Protein AF-A0A9E5LG26-F1 (afdb_monomer_lite)

Sequence (317 aa):
MGDQSIAFVRHKTLPPSPPPASETGIVKWMRENLFSSVTNSILTLAALYAIYSILSGSMPWILGGIWQAPSLQACREILAGDSAGCFAVLTERWHQLVFGFKYPQEAYWRPTLAFVLLIVAVAPVLFANLPRRMLILTGLYPFIGFWLIWGGTIMSPFMGLVGFIVAYMVFQRLERSSFAMGVLSGLIAAIIVWTIGGYVSDAMSGFLALEQIPSRDMGGFMLNIILGTVCVSLSLPIGILLALGRQSNMPIIKIICVVFIEFIRGVPLITLLFVANVVLAYFLPPGTTFDLILRVIIMITMFSSAYIAEVIRGGLA

Radius of gyration: 30.82 Å; chains: 1; bounding box: 92×65×85 Å

pLDDT: mean 89.27, std 8.32, range [45.62, 97.5]

Foldseek 3Di:
DDPPPPVPDDPDDDDDDPDDPCCDDPNVVCCVPQVVDPVSVVVNVVVVVVVVVVCVLCVQADVVEDQDDPDPVRRVVVCVPPNYHDNVCCVVCVCCQAWNDQDDPVLVVLLVVLVVLVCQLCVVVVDVPDDPVSVVSVVLSVLSNCCSPFWWASLLSVLLSVLQVQLVVQLVVCVVPPNVRSNVRSVVSSVVSNVVSVVVSVVVRPHRTDDGDALVSGDHPSLVVVLVVLLVVLLQVLLVLLLVQCVDPDPVSNVVSVCLLVVLQVDDLVVQLCCLVPVVVVVDPPPDDDGSSVSNSVSSNSSSNSVSNVVVNVVVD

Secondary structure (DSSP, 8-state):
------TT---SPPPPPPPPGGGSHHHHHHHHHTSSSHHHHHHHHHHHHHHHHHHHHHHHHHHT-B---SSHHHHHHHHTT----B-HHHHHTHHHHHH-SSS-GGGTHHHHHHHHHHHHHHHHHH-TTS-GGGHHHHHHHHHHHHHHHH-B-THHHHHHHHHHHHHHHHHHHHTTT-HHHHHHHHHHHHHHHHHHHHHHHHHTTTTTPBPP--TTT--HHHHHHHHHHHHHHHHHHHHHHHHHHHH-S-HHHHHHHHHHHHHHHHS-HHHHHHHHHHHHHHHSPTT----HHHHHHHHHHHHHHHHHHHHHHHHH-

Structure (mmCIF, N/CA/C/O backbone):
data_AF-A0A9E5LG26-F1
#
_entry.id   AF-A0A9E5LG26-F1
#
loop_
_atom_site.group_PDB
_atom_site.id
_atom_site.type_symbol
_atom_site.label_atom_id
_atom_site.label_alt_id
_atom_site.label_comp_id
_atom_site.label_asym_id
_atom_site.label_entity_id
_atom_site.label_seq_id
_atom_site.pdbx_PDB_ins_code
_atom_site.Cartn_x
_atom_site.Cartn_y
_atom_site.Cartn_z
_atom_site.occupancy
_atom_site.B_iso_or_equiv
_atom_site.auth_seq_id
_atom_site.auth_comp_id
_atom_site.auth_asym_id
_atom_site.auth_atom_id
_atom_site.pdbx_PDB_model_num
ATOM 1 N N . MET A 1 1 ? -64.124 37.138 -57.688 1.00 45.62 1 MET A N 1
ATOM 2 C CA . MET A 1 1 ? -62.965 37.089 -58.606 1.00 45.62 1 MET A CA 1
ATOM 3 C C . MET A 1 1 ? -61.807 37.749 -57.877 1.00 45.62 1 MET A C 1
ATOM 5 O O . MET A 1 1 ? -61.952 38.907 -57.516 1.00 45.62 1 MET A O 1
ATOM 9 N N . GLY A 1 2 ? -60.744 37.002 -57.569 1.00 49.31 2 GLY A N 1
ATOM 10 C CA . GLY A 1 2 ? -59.561 37.529 -56.876 1.00 49.31 2 GLY A CA 1
ATOM 11 C C . GLY A 1 2 ? -59.094 36.689 -55.688 1.00 49.31 2 GLY A C 1
ATOM 12 O O . GLY A 1 2 ? -58.968 37.216 -54.591 1.00 49.31 2 GLY A O 1
ATOM 13 N N . ASP A 1 3 ? -58.856 35.396 -55.904 1.00 54.50 3 ASP A N 1
ATOM 14 C CA . ASP A 1 3 ? -58.090 34.563 -54.975 1.00 54.50 3 ASP A CA 1
ATOM 15 C C . ASP A 1 3 ? -56.606 34.928 -55.153 1.00 54.50 3 ASP A C 1
ATOM 17 O O . ASP A 1 3 ? -55.930 34.436 -56.058 1.00 54.50 3 ASP A O 1
ATOM 21 N N . GLN A 1 4 ? -56.120 35.914 -54.392 1.00 58.06 4 GLN A N 1
ATOM 22 C CA . GLN A 1 4 ? -54.696 36.243 -54.375 1.00 58.06 4 GLN A CA 1
ATOM 23 C C . GLN A 1 4 ? -53.973 35.205 -53.520 1.00 58.06 4 GLN A C 1
ATOM 25 O O . GLN A 1 4 ? -53.727 35.411 -52.331 1.00 58.06 4 GLN A O 1
ATOM 30 N N . SER A 1 5 ? -53.618 34.079 -54.142 1.00 57.44 5 SER A N 1
ATOM 31 C CA . SER A 1 5 ? -52.673 33.138 -53.556 1.00 57.44 5 SER A CA 1
ATOM 32 C C . SER A 1 5 ? -51.351 33.873 -53.343 1.00 57.44 5 SER A C 1
ATOM 34 O O . SER A 1 5 ? -50.645 34.204 -54.301 1.00 57.44 5 SER A O 1
ATOM 36 N N . ILE A 1 6 ? -51.030 34.166 -52.087 1.00 62.03 6 ILE A N 1
ATOM 37 C CA . ILE A 1 6 ? -49.754 34.748 -51.684 1.00 62.03 6 ILE A CA 1
ATOM 38 C C . ILE A 1 6 ? -48.681 33.740 -52.115 1.00 62.03 6 ILE A C 1
ATOM 40 O O . ILE A 1 6 ? -48.509 32.702 -51.479 1.00 62.03 6 ILE A O 1
ATOM 44 N N . ALA A 1 7 ? -48.000 34.012 -53.231 1.00 62.44 7 ALA A N 1
ATOM 45 C CA . ALA A 1 7 ? -47.177 33.058 -53.987 1.00 62.44 7 ALA A CA 1
ATOM 46 C C . ALA A 1 7 ? -45.971 32.463 -53.222 1.00 62.44 7 ALA A C 1
ATOM 48 O O . ALA A 1 7 ? -45.206 31.679 -53.777 1.00 62.44 7 ALA A O 1
ATOM 49 N N . PHE A 1 8 ? -45.798 32.817 -51.947 1.00 65.00 8 PHE A N 1
ATOM 50 C CA . PHE A 1 8 ? -44.652 32.456 -51.118 1.00 65.00 8 PHE A CA 1
ATOM 51 C C . PHE A 1 8 ? -44.989 31.594 -49.891 1.00 65.00 8 PHE A C 1
ATOM 53 O O . PHE A 1 8 ? -44.081 31.259 -49.133 1.00 65.00 8 PHE A O 1
ATOM 60 N N . VAL A 1 9 ? -46.247 31.189 -49.671 1.00 65.62 9 VAL A N 1
ATOM 61 C CA . VAL A 1 9 ? -46.599 30.358 -48.503 1.00 65.62 9 VAL A CA 1
ATOM 62 C C . VAL A 1 9 ? -46.631 28.875 -48.882 1.00 65.62 9 VAL A C 1
ATOM 64 O O . VAL A 1 9 ? -47.455 28.421 -49.670 1.00 65.62 9 VAL A O 1
ATOM 67 N N . ARG A 1 10 ? -45.696 28.095 -48.329 1.00 67.62 10 ARG A N 1
ATOM 68 C CA . ARG A 1 10 ? -45.528 26.666 -48.635 1.00 67.62 10 ARG A CA 1
ATOM 69 C C . ARG A 1 10 ? -46.486 25.802 -47.806 1.00 67.62 10 ARG A C 1
ATOM 71 O O . ARG A 1 10 ? -46.404 25.797 -46.585 1.00 67.62 10 ARG A O 1
ATOM 78 N N . HIS A 1 11 ? -47.327 25.002 -48.467 1.00 73.00 11 HIS A N 1
ATOM 79 C CA . HIS A 1 11 ? -48.351 24.160 -47.814 1.00 73.00 11 HIS A CA 1
ATOM 80 C C . HIS A 1 11 ? -47.911 22.723 -47.471 1.00 73.00 11 HIS A C 1
ATOM 82 O O . HIS A 1 11 ? -48.671 21.978 -46.859 1.00 73.00 11 HIS A O 1
ATOM 88 N N . LYS A 1 12 ? -46.701 22.305 -47.868 1.00 74.31 12 LYS A N 1
ATOM 89 C CA . LYS A 1 12 ? -46.135 20.985 -47.536 1.00 74.31 12 LYS A CA 1
ATOM 90 C C . LYS A 1 12 ? -44.906 21.154 -46.651 1.00 74.31 12 LYS A C 1
ATOM 92 O O . LYS A 1 12 ? -43.980 21.876 -47.027 1.00 74.31 12 LYS A O 1
ATOM 97 N N . THR A 1 13 ? -44.895 20.479 -45.505 1.00 77.81 13 THR A N 1
ATOM 98 C CA . THR A 1 13 ? -43.726 20.391 -44.626 1.00 77.81 13 THR A CA 1
ATOM 99 C C . THR A 1 13 ? -42.601 19.650 -45.347 1.00 77.81 13 THR A C 1
ATOM 101 O O . THR A 1 13 ? -42.814 18.606 -45.964 1.00 77.81 13 THR A O 1
ATOM 104 N N . LEU A 1 14 ? -41.397 20.226 -45.324 1.00 77.25 14 LEU A N 1
ATOM 105 C CA . LEU A 1 14 ? -40.208 19.552 -45.839 1.00 77.25 14 LEU A CA 1
ATOM 106 C C . LEU A 1 14 ? -39.892 18.338 -44.953 1.00 77.25 14 LEU A C 1
ATOM 108 O O . LEU A 1 14 ? -39.989 18.459 -43.729 1.00 77.25 14 LEU A O 1
ATOM 112 N N . PRO A 1 15 ? -39.488 17.194 -45.532 1.00 80.25 15 PRO A N 1
ATOM 113 C CA . PRO A 1 15 ? -38.954 16.106 -44.730 1.00 80.25 15 PRO A CA 1
ATOM 114 C C . PRO A 1 15 ? -37.675 16.583 -44.023 1.00 80.25 15 PRO A C 1
ATOM 116 O O . PRO A 1 15 ? -36.910 1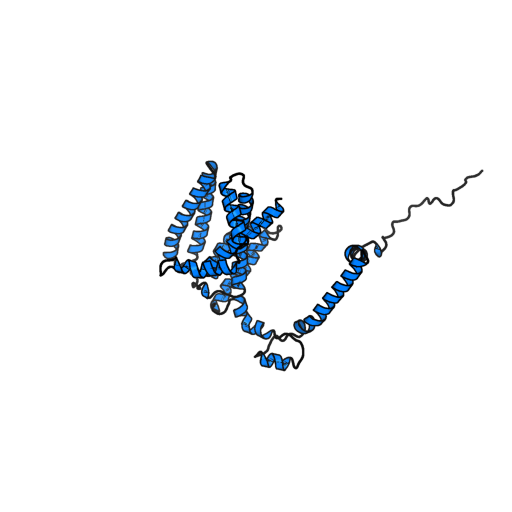7.356 -44.613 1.00 80.25 15 PRO A O 1
ATOM 119 N N . PRO A 1 16 ? -37.432 16.160 -42.772 1.00 78.44 16 PRO A N 1
ATOM 120 C CA . PRO A 1 16 ? -36.236 16.556 -42.043 1.00 78.44 16 PRO A CA 1
ATOM 121 C C . PRO A 1 16 ? -34.988 16.086 -42.798 1.00 78.44 16 PRO A C 1
ATOM 123 O O . PRO A 1 16 ? -34.796 14.892 -43.027 1.00 78.44 16 PRO A O 1
ATOM 126 N N . SER A 1 17 ? -34.146 17.036 -43.206 1.00 78.12 17 SER A N 1
ATOM 127 C CA . SER A 1 17 ? -32.821 16.755 -43.756 1.00 78.12 17 SER A CA 1
ATOM 128 C C . SER A 1 17 ? -31.846 16.447 -42.619 1.00 78.12 17 SER A C 1
ATOM 130 O O . SER A 1 17 ? -31.953 17.072 -41.558 1.00 78.12 17 SER A O 1
ATOM 132 N N . PRO A 1 18 ? -30.871 15.542 -42.814 1.00 78.31 18 PRO A N 1
ATOM 133 C CA . PRO A 1 18 ? -29.834 15.335 -41.819 1.00 78.31 18 PRO A CA 1
ATOM 134 C C . PRO A 1 18 ? -29.096 16.660 -41.559 1.00 78.31 18 PRO A C 1
ATOM 136 O O . PRO A 1 18 ? -28.888 17.443 -42.494 1.00 78.31 18 PRO A O 1
ATOM 139 N N . PRO A 1 19 ? -28.728 16.943 -40.300 1.00 77.00 19 PRO A N 1
ATOM 140 C CA . PRO A 1 19 ? -27.978 18.142 -39.965 1.00 77.00 19 PRO A CA 1
ATOM 141 C C . PRO A 1 19 ? -26.631 18.166 -40.711 1.00 77.00 19 PRO A C 1
ATOM 143 O O . PRO A 1 19 ? -26.070 17.105 -41.003 1.00 77.00 19 PRO A O 1
ATOM 146 N N . PRO A 1 20 ? -26.087 19.360 -41.014 1.00 81.25 20 PRO A N 1
ATOM 147 C CA . PRO A 1 20 ? -24.792 19.490 -41.669 1.00 81.25 20 PRO A CA 1
ATOM 148 C C . PRO A 1 20 ? -23.702 18.727 -40.908 1.00 81.25 20 PRO A C 1
ATOM 150 O O . PRO A 1 20 ? -23.688 18.710 -39.675 1.00 81.25 20 PRO A O 1
ATOM 153 N N . ALA A 1 21 ? -22.744 18.143 -41.630 1.00 75.19 21 ALA A N 1
ATOM 154 C CA . ALA A 1 21 ? -21.644 17.389 -41.023 1.00 75.19 21 ALA A CA 1
ATOM 155 C C . ALA A 1 21 ? -20.780 18.237 -40.063 1.00 75.19 21 ALA A C 1
ATOM 157 O O . ALA A 1 21 ? -20.138 17.698 -39.170 1.00 75.19 21 ALA A O 1
ATOM 158 N N . SER A 1 22 ? -20.787 19.566 -40.210 1.00 75.00 22 SER A N 1
ATOM 159 C CA . SER A 1 22 ? -20.121 20.504 -39.297 1.00 75.00 22 SER A CA 1
ATOM 160 C C . SER A 1 22 ? -20.828 20.673 -37.949 1.00 75.00 22 SER A C 1
ATOM 162 O O . SER A 1 22 ? -20.209 21.142 -37.001 1.00 75.00 22 SER A O 1
ATOM 164 N N . GLU A 1 23 ? -22.111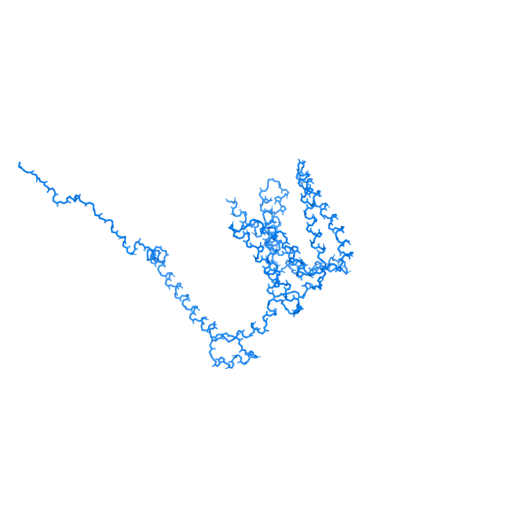 20.313 -37.869 1.00 78.50 23 GLU A N 1
ATOM 165 C CA . GLU A 1 23 ? -22.976 20.500 -36.697 1.00 78.50 23 GLU A CA 1
ATOM 166 C C . GLU A 1 23 ? -23.289 19.181 -35.975 1.00 78.50 23 GLU A C 1
ATOM 168 O O . GLU A 1 23 ? -24.084 19.147 -35.033 1.00 78.50 23 GLU A O 1
ATOM 173 N N . THR A 1 24 ? -22.651 18.080 -36.383 1.00 80.94 24 THR A N 1
ATOM 174 C CA . THR A 1 24 ? -22.798 16.772 -35.739 1.00 80.94 24 THR A CA 1
ATOM 175 C C . THR A 1 24 ? -21.483 16.003 -35.653 1.00 80.94 24 THR A C 1
ATOM 177 O O . THR A 1 24 ? -20.527 16.257 -36.382 1.00 80.94 24 THR A O 1
ATOM 180 N N . GLY A 1 25 ? -21.432 15.047 -34.722 1.00 85.81 25 GLY A N 1
ATOM 181 C CA . GLY A 1 25 ? -20.330 14.096 -34.600 1.00 85.81 25 GLY A CA 1
ATOM 182 C C . GLY A 1 25 ? -18.989 14.708 -34.183 1.00 85.81 25 GLY A C 1
ATOM 183 O O . GLY A 1 25 ? -18.920 15.715 -33.478 1.00 85.81 25 GLY A O 1
ATOM 184 N N . ILE A 1 26 ? -17.907 14.053 -34.616 1.00 88.69 26 ILE A N 1
ATOM 185 C CA . ILE A 1 26 ? -16.522 14.351 -34.213 1.00 88.69 26 ILE A CA 1
ATOM 186 C C . ILE A 1 26 ? -16.089 15.749 -34.671 1.00 88.69 26 ILE A C 1
ATOM 188 O O . ILE A 1 26 ? -15.381 16.441 -33.946 1.00 88.69 26 ILE A O 1
ATOM 192 N N . VAL A 1 27 ? -16.543 16.193 -35.846 1.00 85.50 27 VAL A N 1
ATOM 193 C CA . VAL A 1 27 ? -16.149 17.489 -36.421 1.00 85.50 27 VAL A CA 1
ATOM 194 C C . VAL A 1 27 ? -16.662 18.645 -35.562 1.00 85.50 27 VAL A C 1
ATOM 196 O O . VAL A 1 27 ? -15.890 19.543 -35.221 1.00 85.50 27 VAL A O 1
ATOM 199 N N . LYS A 1 28 ? -17.933 18.589 -35.142 1.00 86.56 28 LYS A N 1
ATOM 200 C CA . LYS A 1 28 ? -18.492 19.555 -34.190 1.00 86.56 28 LYS A CA 1
ATOM 201 C C . LYS A 1 28 ? -17.729 19.536 -32.868 1.00 86.56 28 LYS A C 1
ATOM 203 O O . LYS A 1 28 ? -17.317 20.588 -32.389 1.00 86.56 28 LYS A O 1
ATOM 208 N N . TRP A 1 29 ? -17.473 18.344 -32.325 1.00 90.25 29 TRP A N 1
ATOM 209 C CA . TRP A 1 29 ? -16.731 18.196 -31.072 1.00 90.25 29 TRP A CA 1
ATOM 210 C C . TRP A 1 29 ? -15.333 18.827 -31.145 1.00 90.25 29 TRP A C 1
ATOM 212 O O . TRP A 1 29 ? -14.962 19.581 -30.248 1.00 90.25 29 TRP A O 1
ATOM 222 N N . MET A 1 30 ? -14.576 18.590 -32.223 1.00 89.06 30 MET A N 1
ATOM 223 C CA . MET A 1 30 ? -13.249 19.189 -32.412 1.00 89.06 30 MET A CA 1
ATOM 224 C C . MET A 1 30 ? -13.331 20.714 -32.509 1.00 89.06 30 MET A C 1
ATOM 226 O O . MET A 1 30 ? -12.513 21.417 -31.920 1.00 89.06 30 MET A O 1
ATOM 230 N N . ARG A 1 31 ? -14.327 21.246 -33.219 1.00 87.12 31 ARG A N 1
ATOM 231 C CA . ARG A 1 31 ? -14.514 22.694 -33.347 1.00 87.12 31 ARG A CA 1
ATOM 232 C C . ARG A 1 31 ? -14.865 23.351 -32.011 1.00 87.12 31 ARG A C 1
ATOM 234 O O . ARG A 1 31 ? -14.328 24.407 -31.707 1.00 87.12 31 ARG A O 1
ATOM 241 N N . GLU A 1 32 ? -15.723 22.729 -31.209 1.00 88.25 32 GLU A N 1
ATOM 242 C CA . GLU A 1 32 ? -16.153 23.267 -29.912 1.00 88.25 32 GLU A CA 1
ATOM 243 C C . GLU A 1 32 ? -15.092 23.104 -28.811 1.00 88.25 32 GLU A C 1
ATOM 245 O O . GLU A 1 32 ? -14.966 23.972 -27.949 1.00 88.25 32 GLU A O 1
ATOM 250 N N . ASN A 1 33 ? -14.299 22.028 -28.839 1.00 91.50 33 ASN A N 1
ATOM 251 C CA . ASN A 1 33 ? -13.354 21.719 -27.760 1.00 91.50 33 ASN A CA 1
ATOM 252 C C . ASN A 1 33 ? -11.905 22.109 -28.084 1.00 91.50 33 ASN A C 1
ATOM 254 O O . ASN A 1 33 ? -11.214 22.636 -27.218 1.00 91.50 33 ASN A O 1
ATOM 258 N N . LEU A 1 34 ? -11.435 21.877 -29.315 1.00 89.75 34 LEU A N 1
ATOM 259 C CA . LEU A 1 34 ? -10.030 22.088 -29.701 1.00 89.75 34 LEU A CA 1
ATOM 260 C C . LEU A 1 34 ? -9.806 23.423 -30.425 1.00 89.75 34 LEU A C 1
ATOM 262 O O . LEU A 1 34 ? -8.789 24.081 -30.214 1.00 89.75 34 LEU A O 1
ATOM 266 N N . PHE A 1 35 ? -10.759 23.844 -31.262 1.00 93.56 35 PHE A N 1
ATOM 267 C CA . PHE A 1 35 ? -10.612 25.008 -32.150 1.00 93.56 35 PHE A CA 1
ATOM 268 C C . PHE A 1 35 ? -11.667 26.101 -31.909 1.00 93.56 35 PHE A C 1
ATOM 270 O O . PHE A 1 35 ? -12.025 26.844 -32.822 1.00 93.56 35 PHE A O 1
ATOM 277 N N . SER A 1 36 ? -12.176 26.218 -30.680 1.00 91.62 36 SER A N 1
ATOM 278 C CA . SER A 1 36 ? -13.285 27.134 -30.355 1.00 91.62 36 SER A CA 1
ATOM 279 C C . SER A 1 36 ? -12.914 28.612 -30.363 1.00 91.62 36 SER A C 1
ATOM 281 O O . SER A 1 36 ? -13.779 29.468 -30.529 1.00 91.62 36 SER A O 1
ATOM 283 N N . SER A 1 37 ? -11.631 28.929 -30.200 1.00 94.81 37 SER A N 1
ATOM 284 C CA . SER A 1 37 ? -11.096 30.287 -30.286 1.00 94.81 37 SER A CA 1
ATOM 285 C C . SER A 1 37 ? -9.742 30.281 -30.994 1.00 94.81 37 SER A C 1
ATOM 287 O O . SER A 1 37 ? -9.118 29.228 -31.153 1.00 94.81 37 SER A O 1
ATOM 289 N N . VAL A 1 38 ? -9.257 31.455 -31.405 1.00 93.94 38 VAL A N 1
ATOM 290 C CA . VAL A 1 38 ? -7.914 31.600 -31.997 1.00 93.94 38 VAL A CA 1
ATOM 291 C C . VAL A 1 38 ? -6.839 31.140 -31.009 1.00 93.94 38 VAL A C 1
ATOM 293 O O . VAL A 1 38 ? -5.954 30.376 -31.383 1.00 93.94 38 VAL A O 1
ATOM 296 N N . THR A 1 39 ? -6.960 31.512 -29.731 1.00 94.31 39 THR A N 1
ATOM 297 C CA . THR A 1 39 ? -6.038 31.074 -28.673 1.00 94.31 39 THR A CA 1
ATOM 298 C C . THR A 1 39 ? -6.071 29.560 -28.485 1.00 94.31 39 THR A C 1
ATOM 300 O O . THR A 1 39 ? -5.014 28.936 -28.457 1.00 94.31 39 THR A O 1
ATOM 303 N N . ASN A 1 40 ? -7.260 28.949 -28.436 1.00 93.00 40 ASN A N 1
ATOM 304 C CA . ASN A 1 40 ? -7.391 27.491 -28.325 1.00 93.00 40 ASN A CA 1
ATOM 305 C C . ASN A 1 40 ? -6.833 26.785 -29.561 1.00 93.00 40 ASN A C 1
ATOM 307 O O . ASN A 1 40 ? -6.170 25.765 -29.432 1.00 93.00 40 ASN A O 1
ATOM 311 N N . SER A 1 41 ? -7.017 27.361 -30.749 1.00 94.81 41 SER A N 1
ATOM 312 C CA . SER A 1 41 ? -6.456 26.815 -31.986 1.00 94.81 41 SER A CA 1
ATOM 313 C C . SER A 1 41 ? -4.925 26.830 -31.965 1.00 94.81 41 SER A C 1
ATOM 315 O O . SER A 1 41 ? -4.302 25.825 -32.296 1.00 94.81 41 SER A O 1
ATOM 317 N N . ILE A 1 42 ? -4.311 27.934 -31.520 1.00 96.44 42 ILE A N 1
ATOM 318 C CA . ILE A 1 42 ? -2.852 28.044 -31.368 1.00 96.44 42 ILE A CA 1
ATOM 319 C C . ILE A 1 42 ? -2.341 27.051 -30.318 1.00 96.44 42 ILE A C 1
ATOM 321 O O . ILE A 1 42 ? -1.384 26.329 -30.588 1.00 96.44 42 ILE A O 1
ATOM 325 N N . LEU A 1 43 ? -2.983 26.977 -29.146 1.00 95.12 43 LEU A N 1
ATOM 326 C CA . LEU A 1 43 ? -2.611 26.038 -28.083 1.00 95.12 43 LEU A CA 1
ATOM 327 C C . LEU A 1 43 ? -2.748 24.582 -28.536 1.00 95.12 43 LEU A C 1
ATOM 329 O O . LEU A 1 43 ? -1.856 23.783 -28.270 1.00 95.12 43 LEU A O 1
ATOM 333 N N . THR A 1 44 ? -3.812 24.245 -29.267 1.00 95.81 44 THR A N 1
ATOM 334 C CA . THR A 1 44 ? -4.015 22.912 -29.844 1.00 95.81 44 THR A CA 1
ATOM 335 C C . THR A 1 44 ? -2.908 22.568 -30.833 1.00 95.81 44 THR A C 1
ATOM 337 O O . THR A 1 44 ? -2.321 21.494 -30.739 1.00 95.81 44 THR A O 1
ATOM 340 N N . LEU A 1 45 ? -2.572 23.470 -31.760 1.00 96.69 45 LEU A N 1
ATOM 341 C CA . LEU A 1 45 ? -1.492 23.234 -32.723 1.00 96.69 45 LEU A CA 1
ATOM 342 C C . LEU A 1 45 ? -0.126 23.117 -32.034 1.00 96.69 45 LEU A C 1
ATOM 344 O O . LEU A 1 45 ? 0.654 22.230 -32.375 1.00 96.69 45 LEU A O 1
ATOM 348 N N . ALA A 1 46 ? 0.147 23.955 -31.032 1.00 97.06 46 ALA A N 1
ATOM 349 C CA . ALA A 1 46 ? 1.367 23.879 -30.235 1.00 97.06 46 ALA A CA 1
ATOM 350 C C . ALA A 1 46 ? 1.453 22.563 -29.443 1.00 97.06 46 ALA A C 1
ATOM 352 O O . ALA A 1 46 ? 2.506 21.929 -29.423 1.00 97.06 46 ALA A O 1
ATOM 353 N N . ALA A 1 47 ? 0.348 22.112 -28.842 1.00 96.38 47 ALA A N 1
ATOM 354 C CA . ALA A 1 47 ? 0.274 20.838 -28.135 1.00 96.38 47 ALA A CA 1
ATOM 355 C C . ALA A 1 47 ? 0.475 19.650 -29.085 1.00 96.38 47 ALA A C 1
ATOM 357 O O . ALA A 1 47 ? 1.248 18.748 -28.772 1.00 96.38 47 ALA A O 1
ATOM 358 N N . LEU A 1 48 ? -0.152 19.666 -30.265 1.00 96.69 48 LEU A N 1
ATOM 359 C CA . LEU A 1 48 ? 0.053 18.642 -31.293 1.00 96.69 48 LEU A CA 1
ATOM 360 C C . LEU A 1 48 ? 1.508 18.602 -31.763 1.00 96.69 48 LEU A C 1
ATOM 362 O O . LEU A 1 48 ? 2.072 17.519 -31.888 1.00 96.69 48 LEU A O 1
ATOM 366 N N . TYR A 1 49 ? 2.136 19.761 -31.969 1.00 97.50 49 TYR A N 1
ATOM 367 C CA . TYR A 1 49 ? 3.553 19.838 -32.316 1.00 97.50 49 TYR A CA 1
ATOM 368 C C . TYR A 1 49 ? 4.458 19.314 -31.191 1.00 97.50 49 TYR A C 1
ATOM 370 O O . TYR A 1 49 ? 5.412 18.583 -31.460 1.00 97.50 49 TYR A O 1
ATOM 378 N N . ALA A 1 50 ? 4.155 19.635 -29.930 1.00 97.50 50 ALA A N 1
ATOM 379 C CA . ALA A 1 50 ? 4.896 19.129 -28.778 1.00 97.50 50 ALA A CA 1
ATOM 380 C C . ALA A 1 50 ? 4.768 17.603 -28.652 1.00 97.50 50 ALA A C 1
ATOM 382 O O . ALA A 1 50 ? 5.777 16.914 -28.504 1.00 97.50 50 ALA A O 1
ATOM 383 N N . ILE A 1 51 ? 3.550 17.068 -28.784 1.00 97.00 51 ILE A N 1
ATOM 384 C CA . ILE A 1 51 ? 3.287 15.623 -28.807 1.00 97.00 51 ILE A CA 1
ATOM 385 C C . ILE A 1 51 ? 4.054 14.974 -29.955 1.00 97.00 51 ILE A C 1
ATOM 387 O O . ILE A 1 51 ? 4.765 14.001 -29.727 1.00 97.00 51 ILE A O 1
ATOM 391 N N . TYR A 1 52 ? 3.960 15.529 -31.166 1.00 97.12 52 TYR A N 1
ATOM 392 C CA . TYR A 1 52 ? 4.695 15.033 -32.324 1.00 97.12 52 TYR A CA 1
ATOM 393 C C . TYR A 1 52 ? 6.201 15.004 -32.057 1.00 97.12 52 TYR A C 1
ATOM 395 O O . TYR A 1 52 ? 6.814 13.968 -32.263 1.00 97.12 52 TYR A O 1
ATOM 403 N N . SER A 1 53 ? 6.776 16.086 -31.527 1.00 96.44 53 SER A N 1
ATOM 404 C CA . SER A 1 53 ? 8.214 16.187 -31.243 1.00 96.44 53 SER A CA 1
ATOM 405 C C . SER A 1 53 ? 8.675 15.159 -30.202 1.00 96.44 53 SER A C 1
ATOM 407 O O . SER A 1 53 ? 9.711 14.514 -30.374 1.00 96.44 53 SER A O 1
ATOM 409 N N . ILE A 1 54 ? 7.892 14.967 -29.133 1.00 95.75 54 ILE A N 1
ATOM 410 C CA . ILE A 1 54 ? 8.168 13.963 -28.097 1.00 95.75 54 ILE A CA 1
ATOM 411 C C . ILE A 1 54 ? 8.064 12.555 -28.681 1.00 95.75 54 ILE A C 1
ATOM 413 O O . ILE A 1 54 ? 8.950 11.730 -28.455 1.00 95.75 54 ILE A O 1
ATOM 417 N N . LEU A 1 55 ? 7.006 12.268 -29.443 1.00 95.19 55 LEU A N 1
ATOM 418 C CA . LEU A 1 55 ? 6.803 10.961 -30.063 1.00 95.19 55 LEU A CA 1
ATOM 419 C C . LEU A 1 55 ? 7.889 10.672 -31.097 1.00 95.19 55 LEU A C 1
ATOM 421 O O . LEU A 1 55 ? 8.502 9.617 -31.034 1.00 95.19 55 LEU A O 1
ATOM 425 N N . SER A 1 56 ? 8.212 11.603 -31.992 1.00 92.88 56 SER A N 1
ATOM 426 C CA . SER A 1 56 ? 9.259 11.398 -32.995 1.00 92.88 56 SER A CA 1
ATOM 427 C C . SER A 1 56 ? 10.637 11.174 -32.368 1.00 92.88 56 SER A C 1
ATOM 429 O O . SER A 1 56 ? 11.428 10.416 -32.916 1.00 92.88 56 SER A O 1
ATOM 431 N N . GLY A 1 57 ? 10.923 11.794 -31.215 1.00 90.88 57 GLY A N 1
ATOM 432 C CA . GLY A 1 57 ? 12.181 11.587 -30.490 1.00 90.88 57 GLY A CA 1
ATOM 433 C C . GLY A 1 57 ? 12.230 10.289 -29.674 1.00 90.88 57 GLY A C 1
ATOM 434 O O . GLY A 1 57 ? 13.281 9.666 -29.577 1.00 90.88 57 GLY A O 1
ATOM 435 N N . SER A 1 58 ? 11.106 9.866 -29.088 1.00 92.56 58 SER A N 1
ATOM 436 C CA . SER A 1 58 ? 11.053 8.697 -28.192 1.00 92.56 58 SER A CA 1
ATOM 437 C C . SER A 1 58 ? 10.682 7.390 -28.894 1.00 92.56 58 SER A C 1
ATOM 439 O O . SER A 1 58 ? 11.129 6.325 -28.471 1.00 92.56 58 SER A O 1
ATOM 441 N N . MET A 1 59 ? 9.902 7.435 -29.975 1.00 91.06 59 MET A N 1
ATOM 442 C CA . MET A 1 59 ? 9.400 6.239 -30.653 1.00 91.06 59 MET A CA 1
ATOM 443 C C . MET A 1 59 ? 10.511 5.366 -31.251 1.00 91.06 59 MET A C 1
ATOM 445 O O . MET A 1 59 ? 10.431 4.152 -31.063 1.00 91.06 59 MET A O 1
ATOM 449 N N . PRO A 1 60 ? 11.563 5.914 -31.899 1.00 89.88 60 PRO A N 1
ATOM 450 C CA . PRO A 1 60 ? 12.692 5.102 -32.356 1.00 89.88 60 PRO A CA 1
ATOM 451 C C . PRO A 1 60 ? 13.377 4.371 -31.197 1.00 89.88 60 PRO A C 1
ATOM 453 O O . PRO A 1 60 ? 13.672 3.182 -31.308 1.00 89.88 60 PRO A O 1
ATOM 456 N N . TRP A 1 61 ? 13.520 5.045 -30.049 1.00 89.94 61 TRP A N 1
ATOM 457 C CA . TRP A 1 61 ? 14.130 4.467 -28.855 1.00 89.94 61 TRP A CA 1
ATOM 458 C C . TRP A 1 61 ? 13.327 3.292 -28.285 1.00 89.94 61 TRP A C 1
ATOM 460 O O . TRP A 1 61 ? 13.899 2.259 -27.935 1.00 89.94 61 TRP A O 1
ATOM 470 N N . ILE A 1 62 ? 11.999 3.436 -28.223 1.00 90.06 62 ILE A N 1
ATOM 471 C CA . ILE A 1 62 ? 11.089 2.408 -27.701 1.00 90.06 62 ILE A CA 1
ATOM 472 C C . ILE A 1 62 ? 10.947 1.244 -28.689 1.00 90.06 62 ILE A C 1
ATOM 474 O O . ILE A 1 62 ? 11.105 0.087 -28.304 1.00 90.06 62 ILE A O 1
ATOM 478 N N . LEU A 1 63 ? 10.629 1.533 -29.954 1.00 89.25 63 LEU A N 1
ATOM 479 C CA . LEU A 1 63 ? 10.310 0.509 -30.952 1.00 89.25 63 LEU A CA 1
ATOM 480 C C . LEU A 1 63 ? 11.540 -0.241 -31.458 1.00 89.25 63 LEU A C 1
ATOM 482 O O . LEU A 1 63 ? 11.442 -1.430 -31.744 1.00 89.25 63 LEU A O 1
ATOM 486 N N . GLY A 1 64 ? 12.688 0.431 -31.557 1.00 87.19 64 GLY A N 1
ATOM 487 C CA . GLY A 1 64 ? 13.954 -0.190 -31.948 1.00 87.19 64 GLY A CA 1
ATOM 488 C C . GLY A 1 64 ? 14.645 -0.948 -30.812 1.00 87.19 64 GLY A C 1
ATOM 489 O O . GLY A 1 64 ? 15.782 -1.379 -30.976 1.00 87.19 64 GLY A O 1
ATOM 490 N N . GLY A 1 65 ? 14.006 -1.074 -29.644 1.00 89.56 65 GLY A N 1
ATOM 491 C CA . GLY A 1 65 ? 14.641 -1.598 -28.442 1.00 89.56 65 GLY A CA 1
ATOM 492 C C . GLY A 1 65 ? 15.105 -3.055 -28.553 1.00 89.56 65 GLY A C 1
ATOM 493 O O . GLY A 1 65 ? 14.372 -3.932 -29.010 1.00 89.56 65 GLY A O 1
ATOM 494 N N . ILE A 1 66 ? 16.314 -3.328 -28.064 1.00 89.62 66 ILE A N 1
ATOM 495 C CA . ILE A 1 66 ? 16.945 -4.652 -28.070 1.00 89.62 66 ILE A CA 1
ATOM 496 C C . ILE A 1 66 ? 16.634 -5.371 -26.759 1.00 89.62 66 ILE A C 1
ATOM 498 O O . ILE A 1 66 ? 16.998 -4.905 -25.678 1.00 89.62 66 ILE A O 1
ATOM 502 N N . TRP A 1 67 ? 16.006 -6.541 -26.853 1.00 89.12 67 TRP A N 1
ATOM 503 C CA . TRP A 1 67 ? 15.555 -7.329 -25.698 1.00 89.12 67 TRP A CA 1
ATOM 504 C C . TRP A 1 67 ? 16.477 -8.492 -25.335 1.00 89.12 67 TRP A C 1
ATOM 506 O O . TRP A 1 67 ? 16.298 -9.106 -24.292 1.00 89.12 67 TRP A O 1
ATOM 516 N N . GLN A 1 68 ? 17.453 -8.816 -26.182 1.00 88.31 68 GLN A N 1
ATOM 517 C CA . GLN A 1 68 ? 18.372 -9.931 -25.967 1.00 88.31 68 GLN A CA 1
ATOM 518 C C . GLN A 1 68 ? 19.790 -9.469 -26.289 1.00 88.31 68 GLN A C 1
ATOM 520 O O . GLN A 1 68 ? 20.114 -9.205 -27.443 1.00 88.31 68 GLN A O 1
ATOM 525 N N . ALA A 1 69 ? 20.626 -9.339 -25.262 1.00 86.88 69 ALA A N 1
ATOM 526 C CA . ALA A 1 69 ? 22.042 -9.033 -25.402 1.00 86.88 69 ALA A CA 1
ATOM 527 C C . ALA A 1 69 ? 22.786 -9.561 -24.167 1.00 86.88 69 ALA A C 1
ATOM 529 O O . ALA A 1 69 ? 22.306 -9.337 -23.061 1.00 86.88 69 ALA A O 1
ATOM 530 N N . PRO A 1 70 ? 23.954 -10.207 -24.327 1.00 85.25 70 PRO A N 1
ATOM 531 C CA . PRO A 1 70 ? 24.692 -10.826 -23.219 1.00 85.25 70 PRO A CA 1
ATOM 532 C C . PRO A 1 70 ? 25.407 -9.812 -22.311 1.00 85.25 70 PRO A C 1
ATOM 534 O O . PRO A 1 70 ? 25.936 -10.170 -21.261 1.00 85.25 70 PRO A O 1
ATOM 537 N N . SER A 1 71 ? 25.514 -8.550 -22.737 1.00 85.38 71 SER A N 1
ATOM 538 C CA . SER A 1 71 ? 26.100 -7.472 -21.946 1.00 85.38 71 SER A CA 1
ATOM 539 C C . SER A 1 71 ? 25.653 -6.105 -22.461 1.00 85.38 71 SER A C 1
ATOM 541 O O . SER A 1 71 ? 25.228 -5.948 -23.608 1.00 85.38 71 SER A O 1
ATOM 543 N N . LEU A 1 72 ? 25.809 -5.078 -21.621 1.00 83.94 72 LEU A N 1
ATOM 544 C CA . LEU A 1 72 ? 25.537 -3.692 -22.011 1.00 83.94 72 LEU A CA 1
ATOM 545 C C . LEU A 1 72 ? 26.455 -3.228 -23.154 1.00 83.94 72 LEU A C 1
ATOM 547 O O . LEU A 1 72 ? 26.049 -2.414 -23.980 1.00 83.94 72 LEU A O 1
ATOM 551 N N . GLN A 1 73 ? 27.671 -3.773 -23.226 1.00 86.31 73 GLN A N 1
ATOM 552 C CA . GLN A 1 73 ? 28.616 -3.493 -24.301 1.00 86.31 73 GLN A CA 1
ATOM 553 C C . GLN A 1 73 ? 28.164 -4.124 -25.623 1.00 86.31 73 GLN A C 1
ATOM 555 O O . GLN A 1 73 ? 28.063 -3.408 -26.614 1.00 86.31 73 GLN A O 1
ATOM 560 N N . ALA A 1 74 ? 27.765 -5.400 -25.611 1.00 86.94 74 ALA A N 1
ATOM 561 C CA . ALA A 1 74 ? 27.206 -6.067 -26.789 1.00 86.94 74 ALA A CA 1
ATOM 562 C C . ALA A 1 74 ? 25.943 -5.354 -27.295 1.00 86.94 74 ALA A C 1
ATOM 564 O O . ALA A 1 74 ? 25.750 -5.184 -28.492 1.00 86.94 74 ALA A O 1
ATOM 565 N N . CYS A 1 75 ? 25.108 -4.857 -26.382 1.00 87.50 75 CYS A N 1
ATOM 566 C CA . CYS A 1 75 ? 23.933 -4.069 -26.740 1.00 87.50 75 CYS A CA 1
ATOM 567 C C . CYS A 1 75 ? 24.301 -2.775 -27.489 1.00 87.50 75 CYS A C 1
ATOM 569 O O . CYS A 1 75 ? 23.675 -2.447 -28.491 1.00 87.50 75 CYS A O 1
ATOM 571 N N . ARG A 1 76 ? 25.346 -2.060 -27.041 1.00 85.19 76 ARG A N 1
ATOM 572 C CA . ARG A 1 76 ? 25.861 -0.854 -27.720 1.00 85.19 76 ARG A CA 1
ATOM 573 C C . ARG A 1 76 ? 26.489 -1.161 -29.077 1.00 85.19 76 ARG A C 1
ATOM 575 O O . ARG A 1 76 ? 26.374 -0.346 -29.983 1.00 85.19 76 ARG A O 1
ATOM 582 N N . GLU A 1 77 ? 27.134 -2.314 -29.210 1.00 88.00 77 GLU A N 1
ATOM 583 C CA . GLU A 1 77 ? 27.701 -2.773 -30.481 1.00 88.00 77 GLU A CA 1
ATOM 584 C C . GLU A 1 77 ? 26.600 -3.099 -31.496 1.00 88.00 77 GLU A C 1
ATOM 586 O O . GLU A 1 77 ? 26.685 -2.648 -32.634 1.00 88.00 77 GLU A O 1
ATOM 591 N N . ILE A 1 78 ? 25.533 -3.792 -31.075 1.00 85.50 78 ILE A N 1
ATOM 592 C CA . ILE A 1 78 ? 24.364 -4.080 -31.927 1.00 85.50 78 ILE A CA 1
ATOM 593 C C . ILE A 1 78 ? 23.667 -2.784 -32.358 1.00 85.50 78 ILE A C 1
ATOM 595 O O . ILE A 1 78 ? 23.220 -2.684 -33.496 1.00 85.50 78 ILE A O 1
ATOM 599 N N . LEU A 1 79 ? 23.591 -1.791 -31.465 1.00 84.50 79 LEU A N 1
ATOM 600 C CA . LEU A 1 79 ? 23.004 -0.486 -31.775 1.00 84.50 79 LEU A CA 1
ATOM 601 C C . LEU A 1 79 ? 23.784 0.265 -32.856 1.00 84.50 79 LEU A C 1
ATOM 603 O O . LEU A 1 79 ? 23.186 1.072 -33.546 1.00 84.50 79 LEU A O 1
ATOM 607 N N . ALA A 1 80 ? 25.094 0.042 -33.007 1.00 81.06 80 ALA A N 1
ATOM 608 C CA . ALA A 1 80 ? 25.925 0.626 -34.068 1.00 81.06 80 ALA A CA 1
ATOM 609 C C . ALA A 1 80 ? 25.755 2.153 -34.305 1.00 81.06 80 ALA A C 1
ATOM 611 O O . ALA A 1 80 ? 26.034 2.648 -35.395 1.00 81.06 80 ALA A O 1
ATOM 612 N N . GLY A 1 81 ? 25.338 2.915 -33.284 1.00 75.62 81 GLY A N 1
ATOM 613 C CA . GLY A 1 81 ? 25.065 4.358 -33.376 1.00 75.62 81 GLY A CA 1
ATOM 614 C C . GLY A 1 81 ? 23.587 4.742 -33.531 1.00 75.62 81 GLY A C 1
ATOM 615 O O . GLY A 1 81 ? 23.266 5.925 -33.415 1.00 75.62 81 GLY A O 1
ATOM 616 N N . ASP A 1 82 ? 22.687 3.776 -33.710 1.00 81.00 82 ASP A N 1
ATOM 617 C CA . ASP A 1 82 ? 21.242 3.987 -33.696 1.00 81.00 82 ASP A CA 1
ATOM 618 C C . ASP A 1 82 ? 20.730 4.309 -32.284 1.00 81.00 82 ASP A C 1
ATOM 620 O O . ASP A 1 82 ? 21.210 3.814 -31.259 1.00 81.00 82 ASP A O 1
ATOM 624 N N . SER A 1 83 ? 19.705 5.158 -32.228 1.00 76.81 83 SER A N 1
ATOM 625 C CA . SER A 1 83 ? 19.067 5.593 -30.983 1.00 76.81 83 SER A CA 1
ATOM 626 C C . SER A 1 83 ? 17.955 4.626 -30.568 1.00 76.81 83 SER A C 1
ATOM 628 O O . SER A 1 83 ? 16.771 4.925 -30.688 1.00 76.81 83 SER A O 1
ATOM 630 N N . ALA A 1 84 ? 18.346 3.458 -30.059 1.00 86.38 84 ALA A N 1
ATOM 631 C CA . ALA A 1 84 ? 17.434 2.435 -29.546 1.00 86.38 84 ALA A CA 1
ATOM 632 C C . ALA A 1 84 ? 17.698 2.064 -28.075 1.00 86.38 84 ALA A C 1
ATOM 634 O O . ALA A 1 84 ? 18.802 2.217 -27.545 1.00 86.38 84 ALA A O 1
ATOM 635 N N . GLY A 1 85 ? 16.650 1.617 -27.379 1.00 86.88 85 GLY A N 1
ATOM 636 C CA . GLY A 1 85 ? 16.718 1.208 -25.979 1.00 86.88 85 GLY A CA 1
ATOM 637 C C . GLY A 1 85 ? 17.380 -0.154 -25.789 1.00 86.88 85 GLY A C 1
ATOM 638 O O . GLY A 1 85 ? 17.105 -1.101 -26.517 1.00 86.88 85 GLY A O 1
ATOM 639 N N . CYS A 1 86 ? 18.223 -0.288 -24.765 1.00 88.81 86 CYS A N 1
ATOM 640 C CA . CYS A 1 86 ? 18.739 -1.589 -24.352 1.00 88.81 86 CYS A CA 1
ATOM 641 C C . CYS A 1 86 ? 17.853 -2.193 -23.252 1.00 88.81 86 CYS A C 1
ATOM 643 O O . CYS A 1 86 ? 18.057 -1.931 -22.066 1.00 88.81 86 CYS A O 1
ATOM 645 N N . PHE A 1 87 ? 16.864 -2.999 -23.637 1.00 90.50 87 PHE A N 1
ATOM 646 C CA . PHE A 1 87 ? 15.911 -3.638 -22.721 1.00 90.50 87 PHE A CA 1
ATOM 647 C C . PHE A 1 87 ? 16.336 -5.033 -22.244 1.00 90.50 87 PHE A C 1
ATOM 649 O O . PHE A 1 87 ? 15.672 -5.596 -21.378 1.00 90.50 87 PHE A O 1
ATOM 656 N N . ALA A 1 88 ? 17.471 -5.561 -22.712 1.00 89.00 88 ALA A N 1
ATOM 657 C CA . ALA A 1 88 ? 18.032 -6.843 -22.261 1.00 89.00 88 ALA A CA 1
ATOM 658 C C . ALA A 1 88 ? 18.215 -6.938 -20.728 1.00 89.00 88 ALA A C 1
ATOM 660 O O . ALA A 1 88 ? 18.063 -8.002 -20.132 1.00 89.00 88 ALA A O 1
ATOM 661 N N . VAL A 1 89 ? 18.451 -5.809 -20.049 1.00 87.81 89 VAL A N 1
ATOM 662 C CA . VAL A 1 89 ? 18.517 -5.767 -18.576 1.00 87.81 89 VAL A CA 1
ATOM 663 C C . VAL A 1 89 ? 17.183 -6.172 -17.937 1.00 87.81 89 VAL A C 1
ATOM 665 O O . VAL A 1 89 ? 17.181 -6.810 -16.885 1.00 87.81 89 VAL A O 1
ATOM 668 N N . LEU A 1 90 ? 16.050 -5.826 -18.558 1.00 89.56 90 LEU A N 1
ATOM 669 C CA . LEU A 1 90 ? 14.719 -6.164 -18.050 1.00 89.56 90 LEU A CA 1
ATOM 670 C C . LEU A 1 90 ? 14.464 -7.669 -18.114 1.00 89.56 90 LEU A C 1
ATOM 672 O O . LEU A 1 90 ? 13.892 -8.218 -17.178 1.00 89.56 90 LEU A O 1
ATOM 676 N N . THR A 1 91 ? 14.908 -8.336 -19.181 1.00 87.06 91 THR A N 1
ATOM 677 C CA . THR A 1 91 ? 14.746 -9.787 -19.342 1.00 87.06 91 THR A CA 1
ATOM 678 C C . THR A 1 91 ? 15.688 -10.560 -18.428 1.00 87.06 91 THR A C 1
ATOM 680 O O . THR A 1 91 ? 15.258 -11.505 -17.773 1.00 87.06 91 THR A O 1
ATOM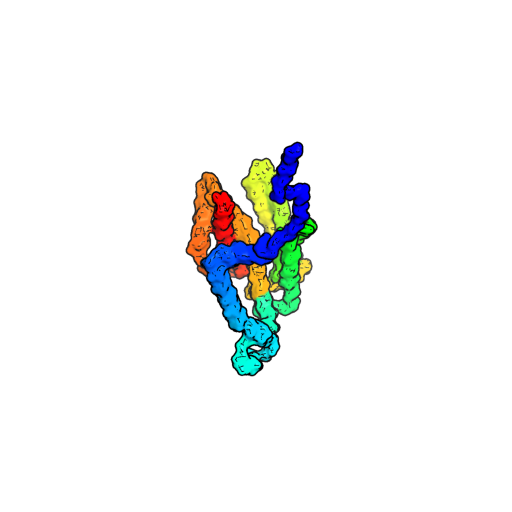 683 N N . GLU A 1 92 ? 16.950 -10.135 -18.310 1.00 88.69 92 GLU A N 1
ATOM 684 C CA . GLU A 1 92 ? 17.930 -10.805 -17.444 1.00 88.69 92 GLU A CA 1
ATOM 685 C C . GLU A 1 92 ? 17.622 -10.626 -15.953 1.00 88.69 92 GLU A C 1
ATOM 687 O O . GLU A 1 92 ? 17.843 -11.532 -15.149 1.00 88.69 92 GLU A O 1
ATOM 692 N N . ARG A 1 93 ? 17.100 -9.457 -15.561 1.00 91.12 93 ARG A N 1
ATOM 693 C CA . ARG A 1 93 ? 16.842 -9.112 -14.154 1.00 91.12 93 ARG A CA 1
ATOM 694 C C . ARG A 1 93 ? 15.364 -9.091 -13.791 1.00 91.12 93 ARG A C 1
ATOM 696 O O . ARG A 1 93 ? 15.031 -8.589 -12.721 1.00 91.12 93 ARG A O 1
ATOM 703 N N . TRP A 1 94 ? 14.489 -9.675 -14.612 1.00 90.56 94 TRP A N 1
ATOM 704 C CA . TRP A 1 94 ? 13.040 -9.686 -14.375 1.00 90.56 94 TRP A CA 1
ATOM 705 C C . TRP A 1 94 ? 12.683 -10.131 -12.951 1.00 90.56 94 TRP A C 1
ATOM 707 O O . TRP A 1 94 ? 12.012 -9.412 -12.213 1.00 90.56 94 TRP A O 1
ATOM 717 N N . HIS A 1 95 ? 13.229 -11.265 -12.509 1.00 92.44 95 HIS A N 1
ATOM 718 C CA . HIS A 1 95 ? 12.988 -11.793 -11.165 1.00 92.44 95 HIS A CA 1
ATOM 719 C C . HIS A 1 95 ? 13.494 -10.859 -10.054 1.00 92.44 95 HIS A C 1
ATOM 721 O O . HIS A 1 95 ? 12.830 -10.710 -9.031 1.00 92.44 95 HIS A O 1
ATOM 727 N N . GLN A 1 96 ? 14.618 -10.168 -10.268 1.00 91.69 96 GLN A N 1
ATOM 728 C CA . GLN A 1 96 ? 15.156 -9.203 -9.301 1.00 91.69 96 GLN A CA 1
ATOM 729 C C . GLN A 1 96 ? 14.292 -7.941 -9.219 1.00 91.69 96 GLN A C 1
ATOM 731 O O . GLN A 1 96 ? 14.087 -7.404 -8.132 1.00 91.69 96 GLN A O 1
ATOM 736 N N . LEU A 1 97 ? 13.760 -7.478 -10.355 1.00 93.00 97 LEU A N 1
ATOM 737 C CA . LEU A 1 97 ? 12.846 -6.338 -10.411 1.00 93.00 97 LEU A CA 1
ATOM 738 C C . LEU A 1 97 ? 11.513 -6.657 -9.728 1.00 93.00 97 LEU A C 1
ATOM 740 O O . LEU A 1 97 ? 10.956 -5.795 -9.051 1.00 93.00 97 LEU A O 1
ATOM 744 N N . VAL A 1 98 ? 11.013 -7.888 -9.872 1.00 93.94 98 VAL A N 1
ATOM 745 C CA . VAL A 1 98 ? 9.716 -8.296 -9.317 1.00 93.94 98 VAL A CA 1
ATOM 746 C C . VAL A 1 98 ? 9.807 -8.664 -7.832 1.00 93.94 98 VAL A C 1
ATOM 748 O O . VAL A 1 98 ? 9.039 -8.121 -7.038 1.00 93.94 98 VAL A O 1
ATOM 751 N N . PHE A 1 99 ? 10.742 -9.536 -7.445 1.00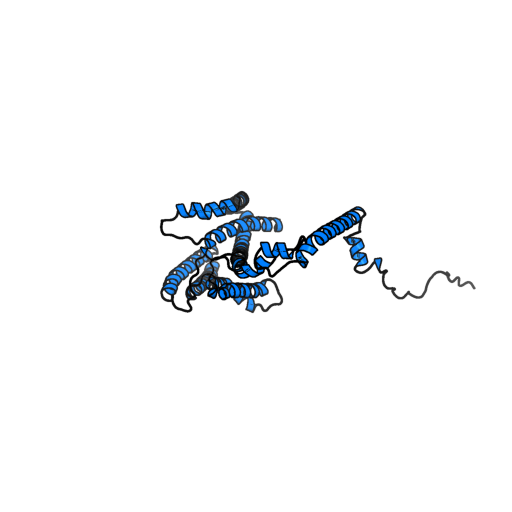 92.88 99 PHE A N 1
ATOM 752 C CA . PHE A 1 99 ? 10.812 -10.127 -6.097 1.00 92.88 99 PHE A CA 1
ATOM 753 C C . PHE A 1 99 ? 11.933 -9.551 -5.215 1.00 92.88 99 PHE A C 1
ATOM 755 O O . PHE A 1 99 ? 11.944 -9.765 -4.002 1.00 92.88 99 PHE A O 1
ATOM 762 N N . GLY A 1 100 ? 12.868 -8.797 -5.797 1.00 92.25 100 GLY A N 1
ATOM 763 C CA . GLY A 1 100 ? 14.059 -8.293 -5.114 1.00 92.25 100 GLY A CA 1
ATOM 764 C C . GLY A 1 100 ? 15.274 -9.216 -5.249 1.00 92.25 100 GLY A C 1
ATOM 765 O O . GLY A 1 100 ? 15.248 -10.238 -5.929 1.00 92.25 100 GLY A O 1
ATOM 766 N N . PHE A 1 101 ? 16.378 -8.835 -4.605 1.00 89.31 101 PHE A N 1
ATOM 767 C CA . PHE A 1 101 ? 17.675 -9.502 -4.786 1.00 89.31 101 PHE A CA 1
ATOM 768 C C . PHE A 1 101 ? 17.847 -10.801 -3.990 1.00 89.31 101 PHE A C 1
ATOM 770 O O . PHE A 1 101 ? 18.634 -11.649 -4.398 1.00 89.31 101 PHE A O 1
ATOM 777 N N . LYS A 1 102 ? 17.176 -10.933 -2.840 1.00 91.38 102 LYS A N 1
ATOM 778 C CA . LYS A 1 102 ? 17.428 -12.011 -1.866 1.00 91.38 102 LYS A CA 1
ATOM 779 C C . LYS A 1 102 ? 16.280 -13.005 -1.705 1.00 91.38 102 LYS A C 1
ATOM 781 O O . LYS A 1 102 ? 16.439 -13.986 -0.987 1.00 91.38 102 LYS A O 1
ATOM 786 N N . TYR A 1 103 ? 15.142 -12.771 -2.352 1.00 92.19 103 TYR A N 1
ATOM 787 C CA . TYR A 1 103 ? 13.978 -13.637 -2.210 1.00 92.19 103 TYR A CA 1
ATOM 788 C C . TYR A 1 103 ? 14.228 -15.007 -2.881 1.00 92.19 103 TYR A C 1
ATOM 790 O O . TYR A 1 103 ? 14.671 -15.029 -4.037 1.00 92.19 103 TYR A O 1
ATOM 798 N N . PRO A 1 104 ? 13.955 -16.139 -2.200 1.00 92.94 104 PRO A N 1
ATOM 799 C CA . PRO A 1 104 ? 14.263 -17.472 -2.718 1.00 92.94 104 PRO A CA 1
ATOM 800 C C . PRO A 1 104 ? 13.439 -17.818 -3.966 1.00 92.94 104 PRO A C 1
ATOM 802 O O . PRO A 1 104 ? 12.232 -17.583 -4.010 1.00 92.94 104 PRO A O 1
ATOM 805 N N . GLN A 1 105 ? 14.093 -18.408 -4.973 1.00 91.50 105 GLN A N 1
ATOM 806 C CA . GLN A 1 105 ? 13.482 -18.685 -6.283 1.00 91.50 105 GLN A CA 1
ATOM 807 C C . GLN A 1 105 ? 12.332 -19.697 -6.201 1.00 91.50 105 GLN A C 1
ATOM 809 O O . GLN A 1 105 ? 11.280 -19.488 -6.801 1.00 91.50 105 GLN A O 1
ATOM 814 N N . GLU A 1 106 ? 12.479 -20.729 -5.367 1.00 92.62 106 GLU A N 1
ATOM 815 C CA . GLU A 1 106 ? 11.445 -21.751 -5.136 1.00 92.62 106 GLU A CA 1
ATOM 816 C C . GLU A 1 106 ? 10.159 -21.181 -4.518 1.00 92.62 106 GLU A C 1
ATOM 818 O O . GLU A 1 106 ? 9.090 -21.785 -4.587 1.00 92.62 106 GLU A O 1
ATOM 823 N N . ALA A 1 107 ? 10.240 -19.993 -3.917 1.00 93.31 107 ALA A N 1
ATOM 824 C CA . ALA A 1 107 ? 9.132 -19.337 -3.242 1.00 93.31 107 ALA A CA 1
ATOM 825 C C . ALA A 1 107 ? 8.419 -18.287 -4.112 1.00 93.31 107 ALA A C 1
ATOM 827 O O . ALA A 1 107 ? 7.439 -17.704 -3.650 1.00 93.31 107 ALA A O 1
ATOM 828 N N . TYR A 1 108 ? 8.852 -18.029 -5.356 1.00 93.44 108 TYR A N 1
ATOM 829 C CA . TYR A 1 108 ? 8.270 -16.984 -6.222 1.00 93.44 108 TYR A CA 1
ATOM 830 C C . TYR A 1 108 ? 6.777 -17.160 -6.509 1.00 93.44 108 TYR A C 1
ATOM 832 O O . TYR A 1 108 ? 6.065 -16.183 -6.767 1.00 93.44 108 TYR A O 1
ATOM 840 N N . TRP A 1 109 ? 6.265 -18.384 -6.417 1.00 94.44 109 TRP A N 1
ATOM 841 C CA . TRP A 1 109 ? 4.835 -18.636 -6.546 1.00 94.44 109 TRP A CA 1
ATOM 842 C C . TRP A 1 109 ? 4.025 -17.972 -5.422 1.00 94.44 109 TRP A C 1
ATOM 844 O O . TRP A 1 109 ? 2.881 -17.596 -5.668 1.00 94.44 109 TRP A O 1
ATOM 854 N N . ARG A 1 110 ? 4.591 -17.762 -4.221 1.00 94.69 110 ARG A N 1
ATOM 855 C CA . ARG A 1 110 ? 3.845 -17.217 -3.073 1.00 94.69 110 ARG A CA 1
ATOM 856 C C . ARG A 1 110 ? 3.462 -15.751 -3.287 1.00 94.69 110 ARG A C 1
ATOM 858 O O . ARG A 1 110 ? 2.269 -15.453 -3.201 1.00 94.69 110 ARG A O 1
ATOM 865 N N . PRO A 1 111 ? 4.385 -14.832 -3.646 1.00 93.94 111 PRO A N 1
ATOM 866 C CA . PRO A 1 111 ? 3.991 -13.461 -3.938 1.00 93.94 111 PRO A CA 1
ATOM 867 C C . PRO A 1 111 ? 3.230 -13.307 -5.244 1.00 93.94 111 PRO A C 1
ATOM 869 O O . PRO A 1 111 ? 2.369 -12.438 -5.345 1.00 93.94 111 PRO A O 1
ATOM 872 N N . THR A 1 112 ? 3.506 -14.163 -6.229 1.00 94.81 112 THR A N 1
ATOM 873 C CA . THR A 1 112 ? 2.745 -14.180 -7.483 1.00 94.81 112 THR A CA 1
ATOM 874 C C . THR A 1 112 ? 1.285 -14.532 -7.212 1.00 94.81 112 THR A C 1
ATOM 876 O O . THR A 1 112 ? 0.383 -13.831 -7.665 1.00 94.81 112 THR A O 1
ATOM 879 N N . LEU A 1 113 ? 1.037 -15.570 -6.408 1.00 95.88 113 LEU A N 1
ATOM 880 C CA . LEU A 1 113 ? -0.306 -15.957 -5.996 1.00 95.88 113 LEU A CA 1
ATOM 881 C C . LEU A 1 113 ? -0.965 -14.867 -5.149 1.00 95.88 113 LEU A C 1
ATOM 883 O O . LEU A 1 113 ? -2.122 -14.540 -5.395 1.00 95.88 113 LEU A O 1
ATOM 887 N N . ALA A 1 114 ? -0.240 -14.263 -4.202 1.00 95.25 114 ALA A N 1
ATOM 888 C CA . ALA A 1 114 ? -0.753 -13.139 -3.422 1.00 95.25 114 ALA A CA 1
ATOM 889 C C . ALA A 1 114 ? -1.173 -11.969 -4.330 1.00 95.25 114 ALA A C 1
ATOM 891 O O . ALA A 1 114 ? -2.256 -11.420 -4.159 1.00 95.25 114 ALA A O 1
ATOM 892 N N . PHE A 1 115 ? -0.377 -11.637 -5.348 1.00 94.56 115 PHE A N 1
ATOM 893 C CA . PHE A 1 115 ? -0.703 -10.585 -6.309 1.00 94.56 115 PHE A CA 1
ATOM 894 C C . PHE A 1 115 ? -1.932 -10.914 -7.167 1.00 94.56 115 PHE A C 1
ATOM 896 O O . PHE A 1 115 ? -2.816 -10.075 -7.335 1.00 94.56 115 PHE A O 1
ATOM 903 N N . VAL A 1 116 ? -2.037 -12.142 -7.677 1.00 95.50 116 VAL A N 1
ATOM 904 C CA . VAL A 1 116 ? -3.226 -12.578 -8.426 1.00 95.50 116 VAL A CA 1
ATOM 905 C C . VAL A 1 116 ? -4.466 -12.528 -7.531 1.00 95.50 116 VAL A C 1
ATOM 907 O O . VAL A 1 116 ? -5.492 -11.977 -7.927 1.00 95.50 116 VAL A O 1
ATOM 910 N N . LEU A 1 117 ? -4.366 -13.033 -6.298 1.00 95.69 117 LEU A N 1
ATOM 911 C CA . LEU A 1 117 ? -5.454 -12.983 -5.323 1.00 95.69 117 LEU A CA 1
ATOM 912 C C . LEU A 1 117 ? -5.835 -11.549 -4.953 1.00 95.69 117 LEU A C 1
ATOM 914 O O . LEU A 1 117 ? -7.021 -11.291 -4.773 1.00 95.69 117 LEU A O 1
ATOM 918 N N . LEU A 1 118 ? -4.880 -10.615 -4.899 1.00 94.75 118 LEU A N 1
ATOM 919 C CA . LEU A 1 118 ? -5.162 -9.197 -4.685 1.00 94.75 118 LEU A CA 1
ATOM 920 C C . LEU A 1 118 ? -6.072 -8.647 -5.781 1.00 94.75 118 LEU A C 1
ATOM 922 O O . LEU A 1 118 ? -7.068 -7.997 -5.478 1.00 94.75 118 LEU A O 1
ATOM 926 N N . ILE A 1 119 ? -5.759 -8.925 -7.048 1.00 93.88 119 ILE A N 1
ATOM 927 C CA . ILE A 1 119 ? -6.567 -8.458 -8.182 1.00 93.88 119 ILE A CA 1
ATOM 928 C C . ILE A 1 119 ? -7.992 -9.013 -8.079 1.00 93.88 119 ILE A C 1
ATOM 930 O O . ILE A 1 119 ? -8.961 -8.263 -8.211 1.00 93.88 119 ILE A O 1
ATOM 934 N N . VAL A 1 120 ? -8.131 -10.307 -7.774 1.00 94.44 120 VAL A N 1
ATOM 935 C CA . VAL A 1 120 ? -9.442 -10.952 -7.593 1.00 94.44 120 VAL A CA 1
ATOM 936 C C . VAL A 1 120 ? -10.191 -10.369 -6.385 1.00 94.44 120 VAL A C 1
ATOM 938 O O . VAL A 1 120 ? -11.401 -10.162 -6.454 1.00 94.44 120 VAL A O 1
ATOM 941 N N . ALA A 1 121 ? -9.485 -10.066 -5.294 1.00 93.94 121 ALA A N 1
ATOM 942 C CA . ALA A 1 121 ? -10.043 -9.487 -4.076 1.00 93.94 121 ALA A CA 1
ATOM 943 C C . ALA A 1 121 ? -10.475 -8.021 -4.251 1.00 93.94 121 ALA A C 1
ATOM 945 O O . ALA A 1 121 ? -11.450 -7.598 -3.633 1.00 93.94 121 ALA A O 1
ATOM 946 N N . VAL A 1 122 ? -9.792 -7.247 -5.097 1.00 92.81 122 VAL A N 1
ATOM 947 C CA . VAL A 1 122 ? -10.124 -5.839 -5.381 1.00 92.81 122 VAL A CA 1
ATOM 948 C C . VAL A 1 122 ? -11.244 -5.717 -6.417 1.00 92.81 122 VAL A C 1
ATOM 950 O O . VAL A 1 122 ? -12.049 -4.790 -6.337 1.00 92.81 122 VAL A O 1
ATOM 953 N N . ALA A 1 123 ? -11.356 -6.663 -7.353 1.00 93.56 123 ALA A N 1
ATOM 954 C CA . ALA A 1 123 ? -12.374 -6.652 -8.403 1.00 93.56 123 ALA A CA 1
ATOM 955 C C . ALA A 1 123 ? -13.812 -6.341 -7.913 1.00 93.56 123 ALA A C 1
ATOM 957 O O . ALA A 1 123 ? -14.420 -5.427 -8.473 1.00 93.56 123 ALA A O 1
ATOM 958 N N . PRO A 1 124 ? -14.376 -6.997 -6.874 1.00 91.94 124 PRO A N 1
ATOM 959 C CA . PRO A 1 124 ? -15.740 -6.706 -6.412 1.00 91.94 124 PRO A CA 1
ATOM 960 C C . PRO A 1 124 ? -15.903 -5.332 -5.746 1.00 91.94 124 PRO A C 1
ATOM 962 O O . PRO A 1 124 ? -17.029 -4.862 -5.610 1.00 91.94 124 PRO A O 1
ATOM 965 N N . VAL A 1 125 ? -14.808 -4.691 -5.326 1.00 90.25 125 VAL A N 1
ATOM 966 C CA . VAL A 1 125 ? -14.824 -3.317 -4.799 1.00 90.25 125 VAL A CA 1
ATOM 967 C C . VAL A 1 125 ? -14.858 -2.305 -5.946 1.00 90.25 125 VAL A C 1
ATOM 969 O O . VAL A 1 125 ? -15.543 -1.292 -5.848 1.00 90.25 125 VAL A O 1
ATOM 972 N N . LEU A 1 126 ? -14.147 -2.586 -7.044 1.00 91.62 126 LEU A N 1
ATOM 973 C CA . LEU A 1 126 ? -14.054 -1.692 -8.201 1.00 91.62 126 LEU A CA 1
ATOM 974 C C . LEU A 1 126 ? -15.259 -1.807 -9.149 1.00 91.62 126 LEU A C 1
ATOM 976 O O . LEU A 1 126 ? -15.681 -0.814 -9.738 1.00 91.62 126 LEU A O 1
ATOM 980 N N . PHE A 1 127 ? -15.822 -3.008 -9.303 1.00 92.88 127 PHE A N 1
ATOM 981 C CA . PHE A 1 127 ? -16.899 -3.284 -10.253 1.00 92.88 127 PHE A CA 1
ATOM 982 C C . PHE A 1 127 ? -18.199 -3.666 -9.539 1.00 92.88 127 PHE A C 1
ATOM 984 O O . PHE A 1 127 ? -18.346 -4.775 -9.027 1.00 92.88 127 PHE A O 1
ATOM 991 N N . ALA A 1 128 ? -19.197 -2.780 -9.602 1.00 88.44 128 ALA A N 1
ATOM 992 C CA . ALA A 1 128 ? -20.506 -2.983 -8.972 1.00 88.44 128 ALA A CA 1
ATOM 993 C C . ALA A 1 128 ? -21.317 -4.169 -9.541 1.00 88.44 128 ALA A C 1
ATOM 995 O O . ALA A 1 128 ? -22.242 -4.652 -8.891 1.00 88.44 128 ALA A O 1
ATOM 996 N N . ASN A 1 129 ? -20.969 -4.651 -10.739 1.00 92.00 129 ASN A N 1
ATOM 997 C CA . ASN A 1 129 ? -21.675 -5.738 -11.429 1.00 92.00 129 ASN A CA 1
ATOM 998 C C . ASN A 1 129 ? -21.257 -7.146 -10.964 1.00 92.00 129 ASN A C 1
ATOM 1000 O O . ASN A 1 129 ? -21.810 -8.134 -11.447 1.00 92.00 129 ASN A O 1
ATOM 1004 N N . LEU A 1 130 ? -20.277 -7.266 -10.063 1.00 91.50 130 LEU A N 1
ATOM 1005 C CA . LEU A 1 130 ? -19.785 -8.562 -9.595 1.00 91.50 130 LEU A CA 1
ATOM 1006 C C . LEU A 1 130 ? -20.596 -9.120 -8.410 1.00 91.50 130 LEU A C 1
ATOM 1008 O O . LEU A 1 130 ? -21.194 -8.367 -7.636 1.00 91.50 130 LEU A O 1
ATOM 1012 N N . PRO A 1 131 ? -20.614 -10.455 -8.217 1.00 91.88 131 PRO A N 1
ATOM 1013 C CA . PRO A 1 131 ? -21.332 -11.077 -7.110 1.00 91.88 131 PRO A CA 1
ATOM 1014 C C . PRO A 1 131 ? -20.825 -10.602 -5.742 1.00 91.88 131 PRO A C 1
ATOM 1016 O O . PRO A 1 131 ? -19.654 -10.775 -5.406 1.00 91.88 131 PRO A O 1
ATOM 1019 N N . ARG A 1 132 ? -21.735 -10.127 -4.878 1.00 89.81 132 ARG A N 1
ATOM 1020 C CA . ARG A 1 132 ? -21.406 -9.661 -3.512 1.00 89.81 132 ARG A CA 1
ATOM 1021 C C . ARG A 1 132 ? -20.699 -10.709 -2.645 1.00 89.81 132 ARG A C 1
ATOM 1023 O O . ARG A 1 132 ? -19.964 -10.346 -1.735 1.00 89.81 132 ARG A O 1
ATOM 1030 N N . ARG A 1 133 ? -20.879 -12.006 -2.932 1.00 91.00 133 ARG A N 1
ATOM 1031 C CA . ARG A 1 133 ? -20.178 -13.102 -2.233 1.00 91.00 133 ARG A CA 1
ATOM 1032 C C . ARG A 1 133 ? -18.653 -13.005 -2.366 1.00 91.00 133 ARG A C 1
ATOM 1034 O O . ARG A 1 133 ? -17.951 -13.463 -1.474 1.00 91.00 133 ARG A O 1
ATOM 1041 N N . MET A 1 134 ? -18.141 -12.371 -3.424 1.00 91.31 134 MET A N 1
ATOM 1042 C CA . MET A 1 134 ? -16.702 -12.151 -3.604 1.00 91.31 134 MET A CA 1
ATOM 1043 C C . MET A 1 134 ? -16.110 -11.166 -2.584 1.00 91.31 134 MET A C 1
ATOM 1045 O O . MET A 1 134 ? -14.914 -11.229 -2.333 1.00 91.31 134 MET A O 1
ATOM 1049 N N . LEU A 1 135 ? -16.919 -10.328 -1.918 1.00 92.12 135 LEU A N 1
ATOM 1050 C CA . LEU A 1 135 ? -16.438 -9.451 -0.837 1.00 92.12 135 LEU A CA 1
ATOM 1051 C C . LEU A 1 135 ? -15.915 -10.236 0.374 1.00 92.12 135 LEU A C 1
ATOM 1053 O O . LEU A 1 135 ? -15.097 -9.724 1.135 1.00 92.12 135 LEU A O 1
ATOM 1057 N N . ILE A 1 136 ? -16.342 -11.494 0.538 1.00 92.81 136 ILE A N 1
ATOM 1058 C CA . ILE A 1 136 ? -15.778 -12.394 1.551 1.00 92.81 136 ILE A CA 1
ATOM 1059 C C . ILE A 1 136 ? -14.289 -12.611 1.266 1.00 92.81 136 ILE A C 1
ATOM 1061 O O . ILE A 1 136 ? -13.476 -12.533 2.180 1.00 92.81 136 ILE A O 1
ATOM 1065 N N . LEU A 1 137 ? -13.915 -12.808 -0.003 1.00 93.38 137 LEU A N 1
ATOM 1066 C CA . LEU A 1 137 ? -12.511 -12.932 -0.387 1.00 93.38 137 LEU A CA 1
ATOM 1067 C C . LEU A 1 137 ? -11.745 -11.638 -0.094 1.00 93.38 137 LEU A C 1
ATOM 1069 O O . LEU A 1 137 ? -10.641 -11.712 0.429 1.00 93.38 137 LEU A O 1
ATOM 1073 N N . THR A 1 138 ? -12.337 -10.469 -0.352 1.00 92.62 138 THR A N 1
ATOM 1074 C CA . THR A 1 138 ? -11.741 -9.172 0.010 1.00 92.62 138 THR A CA 1
ATOM 1075 C C . THR A 1 138 ? -11.459 -9.072 1.510 1.00 92.62 138 THR A C 1
ATOM 1077 O O . THR A 1 138 ? -10.376 -8.648 1.897 1.00 92.62 138 THR A O 1
ATOM 1080 N N . GLY A 1 139 ? -12.398 -9.506 2.357 1.00 92.50 139 GLY A N 1
ATOM 1081 C CA . GLY A 1 139 ? -12.221 -9.513 3.812 1.00 92.50 139 GLY A CA 1
ATOM 1082 C C . GLY A 1 139 ? -11.195 -10.538 4.309 1.00 92.50 139 GLY A C 1
ATOM 1083 O O . GLY A 1 139 ? -10.506 -10.286 5.294 1.00 92.50 139 GLY A O 1
ATOM 1084 N N . LEU A 1 140 ? -11.059 -11.679 3.626 1.00 95.00 140 LEU A N 1
ATOM 1085 C CA . LEU A 1 140 ? -10.095 -12.731 3.973 1.00 95.00 140 LEU A CA 1
ATOM 1086 C C . LEU A 1 140 ? -8.688 -12.473 3.414 1.00 95.00 140 LEU A C 1
ATOM 1088 O O . LEU A 1 140 ? -7.705 -12.973 3.962 1.00 95.00 140 LEU A O 1
ATOM 1092 N N . TYR A 1 141 ? -8.576 -11.694 2.337 1.00 95.06 141 TYR A N 1
ATOM 1093 C CA . TYR A 1 141 ? -7.325 -11.467 1.622 1.00 95.06 141 TYR A CA 1
ATOM 1094 C C . TYR A 1 141 ? -6.178 -10.942 2.505 1.00 95.06 141 TYR A C 1
ATOM 1096 O O . TYR A 1 141 ? -5.083 -11.479 2.367 1.00 95.06 141 TYR A O 1
ATOM 1104 N N . PRO A 1 142 ? -6.359 -9.985 3.441 1.00 93.69 142 PRO A N 1
ATOM 1105 C CA . PRO A 1 142 ? -5.262 -9.528 4.301 1.00 93.69 142 PRO A CA 1
ATOM 1106 C C . PRO A 1 142 ? -4.601 -10.662 5.097 1.00 93.69 142 PRO A C 1
ATOM 1108 O O . PRO A 1 142 ? -3.383 -10.680 5.261 1.00 93.69 142 PRO A O 1
ATOM 1111 N N . PHE A 1 143 ? -5.393 -11.643 5.537 1.00 94.81 143 PHE A N 1
ATOM 1112 C CA . PHE A 1 143 ? -4.929 -12.797 6.308 1.00 94.81 143 PHE A CA 1
ATOM 1113 C C . PHE A 1 143 ? -4.219 -13.822 5.415 1.00 94.81 143 PHE A C 1
ATOM 1115 O O . PHE A 1 143 ? -3.142 -14.311 5.758 1.00 94.81 143 PHE A O 1
ATOM 1122 N N . ILE A 1 144 ? -4.789 -14.102 4.240 1.00 94.81 144 ILE A N 1
ATOM 1123 C CA . ILE A 1 144 ? -4.199 -15.015 3.249 1.00 94.81 144 ILE A CA 1
ATOM 1124 C C . ILE A 1 144 ? -2.896 -14.427 2.689 1.00 94.81 144 ILE A C 1
ATOM 1126 O O . ILE A 1 144 ? -1.885 -15.118 2.608 1.00 94.81 144 ILE A O 1
ATOM 1130 N N . GLY A 1 145 ? -2.904 -13.143 2.333 1.00 94.31 145 GLY A N 1
ATOM 1131 C CA . GLY A 1 145 ? -1.752 -12.417 1.811 1.00 94.31 145 GLY A CA 1
ATOM 1132 C C . GLY A 1 145 ? -0.607 -12.354 2.819 1.00 94.31 145 GLY A C 1
ATOM 1133 O O . GLY A 1 145 ? 0.532 -12.623 2.446 1.00 94.31 145 GLY A O 1
ATOM 1134 N N . PHE A 1 146 ? -0.896 -12.088 4.099 1.00 92.94 146 PHE A N 1
ATOM 1135 C CA . PHE A 1 146 ? 0.112 -12.134 5.162 1.00 92.94 146 PHE A CA 1
ATOM 1136 C C . PHE A 1 146 ? 0.807 -13.502 5.230 1.00 92.94 146 PHE A C 1
ATOM 1138 O O . PHE A 1 146 ? 2.035 -13.574 5.189 1.00 92.94 146 PHE A O 1
ATOM 1145 N N . TRP A 1 147 ? 0.030 -14.587 5.246 1.00 94.81 147 TRP A N 1
ATOM 1146 C CA . TRP A 1 147 ? 0.563 -15.951 5.272 1.00 94.81 147 TRP A CA 1
ATOM 1147 C C . TRP A 1 147 ? 1.384 -16.296 4.031 1.00 94.81 147 TRP A C 1
ATOM 1149 O O . TRP A 1 147 ? 2.481 -16.840 4.143 1.00 94.81 147 TRP A O 1
ATOM 1159 N N . LEU A 1 148 ? 0.903 -15.929 2.841 1.00 94.38 148 LEU A N 1
ATOM 1160 C CA . LEU A 1 148 ? 1.631 -16.173 1.599 1.00 94.38 148 LEU A CA 1
ATOM 1161 C C . LEU A 1 148 ? 2.962 -15.419 1.568 1.00 94.38 148 LEU A C 1
ATOM 1163 O O . LEU A 1 148 ? 3.970 -16.008 1.192 1.00 94.38 148 LEU A O 1
ATOM 1167 N N . ILE A 1 149 ? 3.012 -14.157 1.993 1.00 92.88 149 ILE A N 1
ATOM 1168 C CA . ILE A 1 149 ? 4.231 -13.344 1.886 1.00 92.88 149 ILE A CA 1
ATOM 1169 C C . ILE A 1 149 ? 5.247 -13.663 2.991 1.00 92.88 149 ILE A C 1
ATOM 1171 O O . ILE A 1 149 ? 6.401 -13.950 2.676 1.00 92.88 149 ILE A O 1
ATOM 1175 N N . TRP A 1 150 ? 4.834 -13.656 4.262 1.00 91.75 150 TRP A N 1
ATOM 1176 C CA . TRP A 1 150 ? 5.740 -13.848 5.406 1.00 91.75 150 TRP A CA 1
ATOM 1177 C C . TRP A 1 150 ? 5.973 -15.318 5.753 1.00 91.75 150 TRP A C 1
ATOM 1179 O O . TRP A 1 150 ? 7.078 -15.693 6.139 1.00 91.75 150 TRP A O 1
ATOM 1189 N N . GLY A 1 151 ? 4.979 -16.177 5.536 1.00 91.06 151 GLY A N 1
ATOM 1190 C CA . GLY A 1 151 ? 5.052 -17.604 5.851 1.00 91.06 151 GLY A CA 1
ATOM 1191 C C . GLY A 1 151 ? 4.661 -17.912 7.289 1.00 91.06 151 GLY A C 1
ATOM 1192 O O . GLY A 1 151 ? 3.938 -17.152 7.929 1.00 91.06 151 GLY A O 1
ATOM 1193 N N . GLY A 1 152 ? 5.128 -19.052 7.793 1.00 90.38 152 GLY A N 1
ATOM 1194 C CA . GLY A 1 152 ? 4.724 -19.588 9.089 1.00 90.38 152 GLY A CA 1
ATOM 1195 C C . GLY A 1 152 ? 3.449 -20.430 9.020 1.00 90.38 152 GLY A C 1
ATOM 1196 O O . GLY A 1 152 ? 2.983 -20.819 7.946 1.00 90.38 152 GLY A O 1
ATOM 1197 N N . THR A 1 153 ? 2.906 -20.753 10.193 1.00 92.62 153 THR A N 1
ATOM 1198 C CA . THR A 1 153 ? 1.682 -21.553 10.332 1.00 92.62 153 THR A CA 1
ATOM 1199 C C . THR A 1 153 ? 0.449 -20.768 9.888 1.00 92.62 153 THR A C 1
ATOM 1201 O O . THR A 1 153 ? 0.311 -19.578 10.185 1.00 92.62 153 THR A O 1
ATOM 1204 N N . ILE A 1 154 ? -0.493 -21.447 9.230 1.00 92.94 154 ILE A N 1
ATOM 1205 C CA . ILE A 1 154 ? -1.800 -20.872 8.874 1.00 92.94 154 ILE A CA 1
ATOM 1206 C C . ILE A 1 154 ? -2.648 -20.534 10.114 1.00 92.94 154 ILE A C 1
ATOM 1208 O O . ILE A 1 154 ? -3.622 -19.787 10.028 1.00 92.94 154 ILE A O 1
ATOM 1212 N N . MET A 1 155 ? -2.275 -21.040 11.293 1.00 90.56 155 MET A N 1
ATOM 1213 C CA . MET A 1 155 ? -2.985 -20.744 12.538 1.00 90.56 155 MET A CA 1
ATOM 1214 C C . MET A 1 155 ? -2.839 -19.279 12.961 1.00 90.56 155 MET A C 1
ATOM 1216 O O . MET A 1 155 ? -3.798 -18.709 13.473 1.00 90.56 155 MET A O 1
ATOM 1220 N N . SER A 1 156 ? -1.704 -18.637 12.666 1.00 90.56 156 SER A N 1
ATOM 1221 C CA . SER A 1 156 ? -1.466 -17.221 12.985 1.00 90.56 156 SER A CA 1
ATOM 1222 C C . SER A 1 156 ? -2.489 -16.273 12.327 1.00 90.56 156 SER A C 1
ATOM 1224 O O . SER A 1 156 ? -3.223 -15.586 13.047 1.00 90.56 156 SER A O 1
ATOM 1226 N N . PRO A 1 157 ? -2.649 -16.256 10.987 1.00 93.06 157 PRO A N 1
ATOM 1227 C CA . PRO A 1 157 ? -3.661 -15.423 10.333 1.00 93.06 157 PRO A CA 1
ATOM 1228 C C . PRO A 1 157 ? -5.094 -15.839 10.702 1.00 93.06 157 PRO A C 1
ATOM 1230 O O . PRO A 1 157 ? -5.972 -14.982 10.790 1.00 93.06 157 PRO A O 1
ATOM 1233 N N . PHE A 1 158 ? -5.342 -17.129 10.956 1.00 93.62 158 PHE A N 1
ATOM 1234 C CA . PHE A 1 158 ? -6.654 -17.618 11.376 1.00 93.62 158 PHE A CA 1
ATOM 1235 C C . PHE A 1 158 ? -7.046 -17.087 12.763 1.00 93.62 158 PHE A C 1
ATOM 1237 O O . PHE A 1 158 ? -8.142 -16.556 12.927 1.00 93.62 158 PHE A O 1
ATOM 1244 N N . MET A 1 159 ? -6.144 -17.143 13.746 1.00 92.50 159 MET A N 1
ATOM 1245 C CA . MET A 1 159 ? -6.352 -16.541 15.068 1.00 92.50 159 MET A CA 1
ATOM 1246 C C . MET A 1 159 ? -6.480 -15.017 14.986 1.00 92.50 159 MET A C 1
ATOM 1248 O O . MET A 1 159 ? -7.292 -14.427 15.701 1.00 92.50 159 MET A O 1
ATOM 1252 N N . GLY A 1 160 ? -5.746 -14.383 14.065 1.00 92.31 160 GLY A N 1
ATOM 1253 C CA . GLY A 1 160 ? -5.924 -12.974 13.720 1.00 92.31 160 GLY A CA 1
ATOM 1254 C C . GLY A 1 160 ? -7.370 -12.664 13.322 1.00 92.31 160 GLY A C 1
ATOM 1255 O O . GLY A 1 160 ? -8.008 -11.807 13.939 1.00 92.31 160 GLY A O 1
ATOM 1256 N N . LEU A 1 161 ? -7.903 -13.408 12.347 1.00 94.62 161 LEU A N 1
ATOM 1257 C CA . LEU A 1 161 ? -9.280 -13.289 11.864 1.00 94.62 161 LEU A CA 1
ATOM 1258 C C . LEU A 1 161 ? -10.305 -13.546 12.977 1.00 94.62 161 LEU A C 1
ATOM 1260 O O . LEU A 1 161 ? -11.235 -12.757 13.145 1.00 94.62 161 LEU A O 1
ATOM 1264 N N . VAL A 1 162 ? -10.125 -14.611 13.766 1.00 94.81 162 VAL A N 1
ATOM 1265 C CA . VAL A 1 162 ? -11.001 -14.928 14.906 1.00 94.81 162 VAL A CA 1
ATOM 1266 C C . VAL A 1 162 ? -11.022 -13.776 15.908 1.00 94.81 162 VAL A C 1
ATOM 1268 O O . VAL A 1 162 ? -12.100 -13.397 16.360 1.00 94.81 162 VAL A O 1
ATOM 1271 N N . GLY A 1 163 ? -9.875 -13.160 16.205 1.00 93.81 163 GLY A N 1
ATOM 1272 C CA . GLY A 1 163 ? -9.808 -11.997 17.090 1.00 93.81 163 GLY A CA 1
ATOM 1273 C C . GLY A 1 163 ? -10.644 -10.819 16.593 1.00 93.81 163 GLY A C 1
ATOM 1274 O O . GLY A 1 163 ? -11.402 -10.251 17.375 1.00 93.81 163 GLY A O 1
ATOM 1275 N N . PHE A 1 164 ? -10.605 -10.504 15.293 1.00 94.00 164 PHE A N 1
ATOM 1276 C CA . PHE A 1 164 ? -11.463 -9.457 14.719 1.00 94.00 164 PHE A CA 1
ATOM 1277 C C . PHE A 1 164 ? -12.952 -9.815 14.763 1.00 94.00 164 PHE A C 1
ATOM 1279 O O . PHE A 1 164 ? -13.777 -8.958 15.079 1.00 94.00 164 PHE A O 1
ATOM 1286 N N . ILE A 1 165 ? -13.310 -11.073 14.487 1.00 94.62 165 ILE A N 1
ATOM 1287 C CA . ILE A 1 165 ? -14.703 -11.538 14.559 1.00 94.62 165 ILE A CA 1
ATOM 1288 C C . ILE A 1 165 ? -15.218 -11.440 16.001 1.00 94.62 165 ILE A C 1
ATOM 1290 O O . ILE A 1 165 ? -16.303 -10.910 16.232 1.00 94.62 165 ILE A O 1
ATOM 1294 N N . VAL A 1 166 ? -14.434 -11.893 16.983 1.00 94.69 166 VAL A N 1
ATOM 1295 C CA . VAL A 1 166 ? -14.784 -11.794 18.408 1.00 94.69 166 VAL A CA 1
ATOM 1296 C C . VAL A 1 166 ? -14.899 -10.337 18.841 1.00 94.69 166 VAL A C 1
ATOM 1298 O O . VAL A 1 166 ? -15.894 -9.978 19.470 1.00 94.69 166 VAL A O 1
ATOM 1301 N N . ALA A 1 167 ? -13.951 -9.482 18.453 1.00 93.62 167 ALA A N 1
ATOM 1302 C CA . ALA A 1 167 ? -14.000 -8.052 18.740 1.00 93.62 167 ALA A CA 1
ATOM 1303 C C . ALA A 1 167 ? -15.288 -7.410 18.209 1.00 93.62 167 ALA A C 1
ATOM 1305 O O . ALA A 1 167 ? -15.956 -6.677 18.935 1.00 93.62 167 ALA A O 1
ATOM 1306 N N . TYR A 1 168 ? -15.673 -7.739 16.973 1.00 93.81 168 TYR A N 1
ATOM 1307 C CA . TYR A 1 168 ? -16.903 -7.252 16.353 1.00 93.81 168 TYR A CA 1
ATOM 1308 C C . TYR A 1 168 ? -18.162 -7.749 17.074 1.00 93.81 168 TYR A C 1
ATOM 1310 O O . TYR A 1 168 ? -19.067 -6.960 17.347 1.00 93.81 168 TYR A O 1
ATOM 1318 N N . MET A 1 169 ? -18.217 -9.034 17.440 1.00 94.44 169 MET A N 1
ATOM 1319 C CA . MET A 1 169 ? -19.345 -9.599 18.191 1.00 94.44 169 MET A CA 1
ATOM 1320 C C . MET A 1 169 ? -19.504 -8.945 19.571 1.00 94.44 169 MET A C 1
ATOM 1322 O O . MET A 1 169 ? -20.623 -8.642 19.990 1.00 94.44 169 MET A O 1
ATOM 1326 N N . VAL A 1 170 ? -18.393 -8.708 20.276 1.00 93.25 170 VAL A N 1
ATOM 1327 C CA . VAL A 1 170 ? -18.386 -8.035 21.584 1.00 93.25 170 VAL A CA 1
ATOM 1328 C C . VAL A 1 170 ? -18.810 -6.574 21.439 1.00 93.25 170 VAL A C 1
ATOM 1330 O O . VAL A 1 170 ? -19.680 -6.118 22.185 1.00 93.25 170 VAL A O 1
ATOM 1333 N N . PHE A 1 171 ? -18.275 -5.878 20.432 1.00 93.00 171 PHE A N 1
ATOM 1334 C CA . PHE A 1 171 ? -18.643 -4.505 20.105 1.00 93.00 171 PHE A CA 1
ATOM 1335 C C . PHE A 1 171 ? -20.152 -4.373 19.865 1.00 93.00 171 PHE A C 1
ATOM 1337 O O . PHE A 1 171 ? -20.809 -3.616 20.574 1.00 93.00 171 PHE A O 1
ATOM 1344 N N . GLN A 1 172 ? -20.735 -5.180 18.970 1.00 92.62 172 GLN A N 1
ATOM 1345 C CA . GLN A 1 172 ? -22.174 -5.131 18.671 1.00 92.62 172 GLN A CA 1
ATOM 1346 C C . GLN A 1 172 ? -23.063 -5.394 19.891 1.00 92.62 172 GLN A C 1
ATOM 1348 O O . GLN A 1 172 ? -24.186 -4.887 19.983 1.00 92.62 172 GLN A O 1
ATOM 1353 N N . ARG A 1 173 ? -22.594 -6.225 20.826 1.00 91.94 173 ARG A N 1
ATOM 1354 C CA . ARG A 1 173 ? -23.366 -6.581 22.016 1.00 91.94 173 ARG A CA 1
ATOM 1355 C C . ARG A 1 173 ? -23.373 -5.460 23.053 1.00 91.94 173 ARG A C 1
ATOM 1357 O O . ARG A 1 173 ? -24.404 -5.248 23.689 1.00 91.94 173 ARG A O 1
ATOM 1364 N N . LEU A 1 174 ? -22.251 -4.759 23.219 1.00 90.00 174 LEU A N 1
ATOM 1365 C CA . LEU A 1 174 ? -22.050 -3.754 24.270 1.00 90.00 174 LEU A CA 1
ATOM 1366 C C . LEU A 1 174 ? -22.247 -2.308 23.794 1.00 90.00 174 LEU A C 1
ATOM 1368 O O . LEU A 1 174 ? -22.570 -1.446 24.611 1.00 90.00 174 LEU A O 1
ATOM 1372 N N . GLU A 1 175 ? -22.163 -2.047 22.486 1.00 91.50 175 GLU A N 1
ATOM 1373 C CA . GLU A 1 175 ? -22.493 -0.748 21.882 1.00 91.50 175 GLU A CA 1
ATOM 1374 C C . GLU A 1 175 ? -23.929 -0.318 22.209 1.00 91.50 175 GLU A C 1
ATOM 1376 O O . GLU A 1 175 ? -24.178 0.865 22.429 1.00 91.50 175 GLU A O 1
ATOM 1381 N N . ARG A 1 176 ? -24.858 -1.279 22.345 1.00 85.31 176 ARG A N 1
ATOM 1382 C CA . ARG A 1 176 ? -26.249 -1.017 22.758 1.00 85.31 176 ARG A CA 1
ATOM 1383 C C . ARG A 1 176 ? -26.366 -0.259 24.084 1.00 85.31 176 ARG A C 1
ATOM 1385 O O . ARG A 1 176 ? -27.386 0.377 24.313 1.00 85.31 176 ARG A O 1
ATOM 1392 N N . SER A 1 177 ? -25.364 -0.369 24.957 1.00 84.25 177 SER A N 1
ATOM 1393 C CA . SER A 1 177 ? -25.303 0.347 26.235 1.00 84.25 177 SER A CA 1
ATOM 1394 C C . SER A 1 177 ? -24.556 1.675 26.091 1.00 84.25 177 SER A C 1
ATOM 1396 O O . SER A 1 177 ? -25.064 2.731 26.458 1.00 84.25 177 SER A O 1
ATOM 1398 N N . SER A 1 178 ? -23.347 1.636 25.530 1.00 89.44 178 SER A N 1
ATOM 1399 C CA . SER A 1 178 ? -22.553 2.826 25.232 1.00 89.44 178 SER A CA 1
ATOM 1400 C C . SER A 1 178 ? -21.522 2.503 24.162 1.00 89.44 178 SER A C 1
ATOM 1402 O O . SER A 1 178 ? -20.802 1.507 24.270 1.00 89.44 178 SER A O 1
ATOM 1404 N N . PHE A 1 179 ? -21.391 3.385 23.169 1.00 86.56 179 PHE A N 1
ATOM 1405 C CA . PHE A 1 179 ? -20.397 3.256 22.104 1.00 86.56 179 PHE A CA 1
ATOM 1406 C C . PHE A 1 179 ? -18.975 3.086 22.661 1.00 86.56 179 PHE A C 1
ATOM 1408 O O . PHE A 1 179 ? -18.261 2.161 22.278 1.00 86.56 179 PHE A O 1
ATOM 1415 N N . ALA A 1 180 ? -18.580 3.917 23.633 1.00 86.50 180 ALA A N 1
ATOM 1416 C CA . ALA A 1 180 ? -17.245 3.859 24.231 1.00 86.50 180 ALA A CA 1
ATOM 1417 C C . ALA A 1 180 ? -16.979 2.514 24.930 1.00 86.50 180 ALA A C 1
ATOM 1419 O O . ALA A 1 180 ? -15.891 1.951 24.813 1.00 86.50 180 ALA A O 1
ATOM 1420 N N . MET A 1 181 ? -17.989 1.971 25.615 1.00 87.75 181 MET A N 1
ATOM 1421 C CA . MET A 1 181 ? -17.896 0.673 26.282 1.00 87.75 181 MET A CA 1
ATOM 1422 C C . MET A 1 181 ? -17.786 -0.470 25.268 1.00 87.75 181 MET A C 1
ATOM 1424 O O . MET A 1 181 ? -16.989 -1.386 25.469 1.00 87.75 181 MET A O 1
ATOM 1428 N N . GLY A 1 182 ? -18.529 -0.391 24.160 1.00 89.50 182 GLY A N 1
ATOM 1429 C CA . GLY A 1 182 ? -18.420 -1.324 23.039 1.00 89.50 182 GLY A CA 1
ATOM 1430 C C . GLY A 1 182 ? -17.013 -1.352 22.440 1.00 89.50 182 GLY A C 1
ATOM 1431 O O . GLY A 1 182 ? -16.441 -2.426 22.274 1.00 89.50 182 GLY A O 1
ATOM 1432 N N . VAL A 1 183 ? -16.416 -0.184 22.176 1.00 89.06 183 VAL A N 1
ATOM 1433 C CA . VAL A 1 183 ? -15.053 -0.093 21.619 1.00 89.06 183 VAL A CA 1
ATOM 1434 C C . VAL A 1 183 ? -14.015 -0.671 22.583 1.00 89.06 183 VAL A C 1
ATOM 1436 O O . VAL A 1 183 ? -13.219 -1.521 22.189 1.00 89.06 183 VAL A O 1
ATOM 1439 N N . LEU A 1 184 ? -14.028 -0.246 23.851 1.00 92.19 184 LEU A N 1
ATOM 1440 C CA . LEU A 1 184 ? -13.040 -0.683 24.844 1.00 92.19 184 LEU A CA 1
ATOM 1441 C C . LEU A 1 184 ? -13.104 -2.195 25.090 1.00 92.19 184 LEU A C 1
ATOM 1443 O O . LEU A 1 184 ? -12.075 -2.869 25.090 1.00 92.19 184 LEU A O 1
ATOM 1447 N N . SER A 1 185 ? -14.309 -2.742 25.259 1.00 90.50 185 SER A N 1
ATOM 1448 C CA . SER A 1 185 ? -14.504 -4.181 25.468 1.00 90.50 185 SER A CA 1
ATOM 1449 C C . SER A 1 185 ? -14.138 -5.010 24.235 1.00 90.50 185 SER A C 1
ATOM 1451 O O . SER A 1 185 ? -13.508 -6.056 24.381 1.00 90.50 185 SER A O 1
ATOM 1453 N N . GLY A 1 186 ? -14.461 -4.529 23.030 1.00 92.69 186 GLY A N 1
ATOM 1454 C CA . GLY A 1 186 ? -14.057 -5.163 21.776 1.00 92.69 186 GLY A CA 1
ATOM 1455 C C . GLY A 1 186 ? -12.536 -5.237 21.624 1.00 92.69 186 GLY A C 1
ATOM 1456 O O . GLY A 1 186 ? -12.010 -6.295 21.284 1.00 92.69 186 GLY A O 1
ATOM 1457 N N . LEU A 1 187 ? -11.818 -4.154 21.948 1.00 93.12 187 LEU A N 1
ATOM 1458 C CA . LEU A 1 187 ? -10.350 -4.125 21.930 1.00 93.12 187 LEU A CA 1
ATOM 1459 C C . LEU A 1 187 ? -9.739 -5.100 22.941 1.00 93.12 187 LEU A C 1
ATOM 1461 O O . LEU A 1 187 ? -8.833 -5.852 22.593 1.00 93.12 187 LEU A O 1
ATOM 1465 N N . ILE A 1 188 ? -10.251 -5.125 24.175 1.00 94.31 188 ILE A N 1
ATOM 1466 C CA . ILE A 1 188 ? -9.778 -6.057 25.208 1.00 94.31 188 ILE A 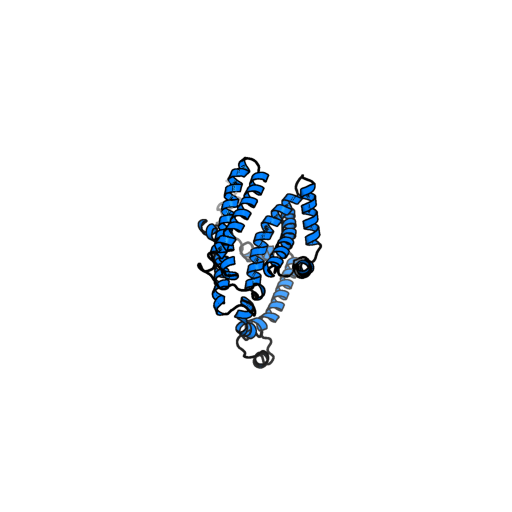CA 1
ATOM 1467 C C . ILE A 1 188 ? -10.007 -7.505 24.763 1.00 94.31 188 ILE A C 1
ATOM 1469 O O . ILE A 1 188 ? -9.102 -8.330 24.870 1.00 94.31 188 ILE A O 1
ATOM 1473 N N . ALA A 1 189 ? -11.185 -7.811 24.215 1.00 93.62 189 ALA A N 1
ATOM 1474 C CA . ALA A 1 189 ? -11.492 -9.140 23.702 1.00 93.62 189 ALA A CA 1
ATOM 1475 C C . ALA A 1 189 ? -10.552 -9.543 22.553 1.00 93.62 189 ALA A C 1
ATOM 1477 O O . ALA A 1 189 ? -10.049 -10.665 22.555 1.00 93.62 189 ALA A O 1
ATOM 1478 N N . ALA A 1 190 ? -10.259 -8.628 21.621 1.00 93.62 190 ALA A N 1
ATOM 1479 C CA . ALA A 1 190 ? -9.297 -8.861 20.543 1.00 93.62 190 ALA A CA 1
ATOM 1480 C C . ALA A 1 190 ? -7.905 -9.203 21.092 1.00 93.62 190 ALA A C 1
ATOM 1482 O O . ALA A 1 190 ? -7.317 -10.207 20.696 1.00 93.62 190 ALA A O 1
ATOM 1483 N N . ILE A 1 191 ? -7.409 -8.403 22.044 1.00 94.06 191 ILE A N 1
ATOM 1484 C CA . ILE A 1 191 ? -6.096 -8.596 22.670 1.00 94.06 191 ILE A CA 1
ATOM 1485 C C . ILE A 1 191 ? -6.028 -9.965 23.348 1.00 94.06 191 ILE A C 1
ATOM 1487 O O . ILE A 1 191 ? -5.085 -10.710 23.102 1.00 94.06 191 ILE A O 1
ATOM 1491 N N . ILE A 1 192 ? -7.043 -10.328 24.138 1.00 94.38 192 ILE A N 1
ATOM 1492 C CA . ILE A 1 192 ? -7.107 -11.632 24.814 1.00 94.38 192 ILE A CA 1
ATOM 1493 C C . ILE A 1 192 ? -7.057 -12.772 23.792 1.00 94.38 192 ILE A C 1
ATOM 1495 O O . ILE A 1 192 ? -6.262 -13.701 23.944 1.00 94.38 192 ILE A O 1
ATOM 1499 N N . VAL A 1 193 ? -7.870 -12.696 22.733 1.00 94.19 193 VAL A N 1
ATOM 1500 C CA . VAL A 1 193 ? -7.904 -13.727 21.688 1.00 94.19 193 VAL A CA 1
ATOM 1501 C C . VAL A 1 193 ? -6.569 -13.823 20.960 1.00 94.19 193 VAL A C 1
ATOM 1503 O O . VAL A 1 193 ? -6.106 -14.932 20.725 1.00 94.19 193 VAL A O 1
ATOM 1506 N N . TRP A 1 194 ? -5.917 -12.709 20.632 1.00 93.88 194 TRP A N 1
ATOM 1507 C CA . TRP A 1 194 ? -4.615 -12.735 19.963 1.00 93.88 194 TRP A CA 1
ATOM 1508 C C . TRP A 1 194 ? -3.497 -13.245 20.870 1.00 93.88 194 TRP A C 1
ATOM 1510 O O . TRP A 1 194 ? -2.638 -13.985 20.402 1.00 93.88 194 TRP A O 1
ATOM 1520 N N . THR A 1 195 ? -3.517 -12.921 22.165 1.00 92.44 195 THR A N 1
ATOM 1521 C CA . THR A 1 195 ? -2.550 -13.470 23.125 1.00 92.44 195 THR A CA 1
ATOM 1522 C C . THR A 1 195 ? -2.705 -14.985 23.254 1.00 92.44 195 THR A C 1
ATOM 1524 O O . THR A 1 195 ? -1.723 -15.711 23.131 1.00 92.44 195 THR A O 1
ATOM 1527 N N . ILE A 1 196 ? -3.934 -15.483 23.432 1.00 92.62 196 ILE A N 1
ATOM 1528 C CA . ILE A 1 196 ? -4.211 -16.929 23.479 1.00 92.62 196 ILE A CA 1
ATOM 1529 C C . ILE A 1 196 ? -3.872 -17.582 22.133 1.00 92.62 196 ILE A C 1
ATOM 1531 O O . ILE A 1 196 ? -3.232 -18.631 22.085 1.00 92.62 196 ILE A O 1
ATOM 1535 N N . GLY A 1 197 ? -4.261 -16.938 21.036 1.00 90.38 197 GLY A N 1
ATOM 1536 C CA . GLY A 1 197 ? -4.018 -17.391 19.674 1.00 90.38 197 GLY A CA 1
ATOM 1537 C C . GLY A 1 197 ? -2.536 -17.495 19.326 1.00 90.38 197 GLY A C 1
ATOM 1538 O O . GLY A 1 197 ? -2.170 -18.392 18.570 1.00 90.38 197 GLY A O 1
ATOM 1539 N N . GLY A 1 198 ? -1.681 -16.648 19.907 1.00 89.38 198 GLY A N 1
ATOM 1540 C CA . GLY A 1 198 ? -0.224 -16.760 19.808 1.00 89.38 198 GLY A CA 1
ATOM 1541 C C . GLY A 1 198 ? 0.276 -18.086 20.377 1.00 89.38 198 GLY A C 1
ATOM 1542 O O . GLY A 1 198 ? 0.874 -18.873 19.649 1.00 89.38 198 GLY A O 1
ATOM 1543 N N . TYR A 1 199 ? -0.090 -18.405 21.623 1.00 91.06 199 TYR A N 1
ATOM 1544 C CA . TYR A 1 199 ? 0.276 -19.682 22.249 1.00 91.06 199 TYR A CA 1
ATOM 1545 C C . TYR A 1 199 ? -0.254 -20.900 21.475 1.00 91.06 199 TYR A C 1
ATOM 1547 O O . TYR A 1 199 ? 0.446 -21.903 21.337 1.00 91.06 199 TYR A O 1
ATOM 1555 N N . VAL A 1 200 ? -1.477 -20.818 20.938 1.00 90.25 200 VAL A N 1
ATOM 1556 C CA . VAL A 1 200 ? -2.060 -21.881 20.099 1.00 90.25 200 VAL A CA 1
ATOM 1557 C C . VAL A 1 200 ? -1.301 -22.031 18.779 1.00 90.25 200 VAL A C 1
ATOM 1559 O O . VAL A 1 200 ? -1.049 -23.151 18.336 1.00 90.25 200 VAL A O 1
ATOM 1562 N N . SER A 1 201 ? -0.921 -20.918 18.152 1.00 89.06 201 SER A N 1
ATOM 1563 C CA . SER A 1 201 ? -0.176 -20.924 16.890 1.00 89.06 201 SER A CA 1
ATOM 1564 C C . SER A 1 201 ? 1.223 -21.508 17.069 1.00 89.06 201 SER A C 1
ATOM 1566 O O . SER A 1 201 ? 1.661 -22.285 16.224 1.00 89.06 201 SER A O 1
ATOM 1568 N N . ASP A 1 202 ? 1.884 -21.213 18.188 1.00 87.19 202 ASP A N 1
ATOM 1569 C CA . ASP A 1 202 ? 3.194 -21.777 18.521 1.00 87.19 202 ASP A CA 1
ATOM 1570 C C . ASP A 1 202 ? 3.106 -23.287 18.790 1.00 87.19 202 ASP A C 1
ATOM 1572 O O . ASP A 1 202 ? 3.923 -24.064 18.283 1.00 87.19 202 ASP A O 1
ATOM 1576 N N . ALA A 1 203 ? 2.063 -23.729 19.505 1.00 89.00 203 ALA A N 1
ATOM 1577 C CA . ALA A 1 203 ? 1.789 -25.149 19.731 1.00 89.00 203 ALA A CA 1
ATOM 1578 C C . ALA A 1 203 ? 1.489 -25.912 18.424 1.00 89.00 203 ALA A C 1
ATOM 1580 O O . ALA A 1 203 ? 1.810 -27.094 18.308 1.00 89.00 203 ALA A O 1
ATOM 1581 N N . MET A 1 204 ? 0.904 -25.240 17.426 1.00 87.44 204 MET A N 1
ATOM 1582 C CA . MET A 1 204 ? 0.566 -25.791 16.106 1.00 87.44 204 MET A CA 1
ATOM 1583 C C . MET A 1 204 ? 1.455 -25.227 14.987 1.00 87.44 204 MET A C 1
ATOM 1585 O O . MET A 1 204 ? 1.006 -24.994 13.858 1.00 87.44 204 MET A O 1
ATOM 1589 N N . SER A 1 205 ? 2.737 -25.031 15.289 1.00 82.81 205 SER A N 1
ATOM 1590 C CA . SER A 1 205 ? 3.707 -24.428 14.369 1.00 82.81 205 SER A CA 1
ATOM 1591 C C . SER A 1 205 ? 3.925 -25.227 13.080 1.00 82.81 205 SER A C 1
ATOM 1593 O O . SER A 1 205 ? 4.213 -24.625 12.051 1.00 82.81 205 SER A O 1
ATOM 1595 N N . GLY A 1 206 ? 3.739 -26.553 13.098 1.00 83.00 206 GLY A N 1
ATOM 1596 C CA . GLY A 1 206 ? 3.883 -27.421 11.920 1.00 83.00 206 GLY A CA 1
ATOM 1597 C C . GLY A 1 206 ? 2.636 -27.547 11.032 1.00 83.00 206 GLY A C 1
ATOM 1598 O O . GLY A 1 206 ? 2.710 -28.137 9.955 1.00 83.00 206 GLY A O 1
ATOM 1599 N N . PHE A 1 207 ? 1.480 -27.027 11.454 1.00 86.25 207 PHE A N 1
ATOM 1600 C CA . PHE A 1 207 ? 0.233 -27.183 10.701 1.00 86.25 207 PHE A CA 1
ATOM 1601 C C . PHE A 1 207 ? 0.192 -26.239 9.491 1.00 86.25 207 PHE A C 1
ATOM 1603 O O . PHE A 1 207 ? 0.130 -25.022 9.663 1.00 86.25 207 PHE A O 1
ATOM 1610 N N . LEU A 1 208 ? 0.215 -26.800 8.270 1.00 86.38 208 LEU A N 1
ATOM 1611 C CA . LEU A 1 208 ? 0.236 -26.037 7.006 1.00 86.38 208 LEU A CA 1
ATOM 1612 C C . LEU A 1 208 ? 1.248 -24.876 7.057 1.00 86.38 208 LEU A C 1
ATOM 1614 O O . LEU A 1 208 ? 0.929 -23.720 6.773 1.00 86.38 208 LEU A O 1
ATOM 1618 N N . ALA A 1 209 ? 2.467 -25.191 7.493 1.00 88.44 209 ALA A N 1
ATOM 1619 C CA . ALA A 1 209 ? 3.516 -24.209 7.695 1.00 88.44 209 ALA A CA 1
ATOM 1620 C C . ALA A 1 209 ? 4.294 -23.954 6.402 1.00 88.44 209 ALA A C 1
ATOM 1622 O O . ALA A 1 209 ? 4.755 -24.887 5.745 1.00 88.44 209 ALA A O 1
ATOM 1623 N N . LEU A 1 210 ? 4.460 -22.678 6.062 1.00 90.12 210 LEU A N 1
ATOM 1624 C CA . LEU A 1 210 ? 5.373 -22.235 5.011 1.00 90.12 210 LEU A CA 1
ATOM 1625 C C . LEU A 1 210 ? 6.686 -21.760 5.632 1.00 90.12 210 LEU A C 1
ATOM 1627 O O . LEU A 1 210 ? 6.697 -21.236 6.748 1.00 90.12 210 LEU A O 1
ATOM 1631 N N . GLU A 1 211 ? 7.781 -21.877 4.883 1.00 89.75 211 GLU A N 1
ATOM 1632 C CA . GLU A 1 211 ? 9.073 -21.323 5.288 1.00 89.75 211 GLU A CA 1
ATOM 1633 C C . GLU A 1 211 ? 8.947 -19.817 5.565 1.00 89.75 211 GLU A C 1
ATOM 1635 O O . GLU A 1 211 ? 8.361 -19.067 4.774 1.00 89.75 211 GLU A O 1
ATOM 1640 N N . GLN A 1 212 ? 9.465 -19.377 6.710 1.00 89.62 212 GLN A N 1
ATOM 1641 C CA . GLN A 1 212 ? 9.431 -17.969 7.082 1.00 89.62 212 GLN A CA 1
ATOM 1642 C C . GLN A 1 212 ? 10.512 -17.208 6.322 1.00 89.62 212 GLN A C 1
ATOM 1644 O O . GLN A 1 212 ? 11.689 -17.553 6.397 1.00 89.62 212 GLN A O 1
ATOM 1649 N N . ILE A 1 213 ? 10.108 -16.159 5.608 1.00 90.94 213 ILE A N 1
ATOM 1650 C CA . ILE A 1 213 ? 11.035 -15.323 4.843 1.00 90.94 213 ILE A CA 1
ATOM 1651 C C . ILE A 1 213 ? 11.233 -14.012 5.605 1.00 90.94 213 ILE A C 1
ATOM 1653 O O . ILE A 1 213 ? 10.253 -13.302 5.848 1.00 90.94 213 ILE A O 1
ATOM 1657 N N . PRO A 1 214 ? 12.474 -13.655 5.981 1.00 90.06 214 PRO A N 1
ATOM 1658 C CA . PRO A 1 214 ? 12.739 -12.398 6.660 1.00 90.06 214 PRO A CA 1
ATOM 1659 C C . PRO A 1 214 ? 12.329 -11.194 5.807 1.00 90.06 214 PRO A C 1
ATOM 1661 O O . PRO A 1 214 ? 12.681 -11.086 4.633 1.00 90.06 214 PRO A O 1
ATOM 1664 N N . SER A 1 215 ? 11.685 -10.211 6.431 1.00 88.56 215 SER A N 1
ATOM 1665 C CA . SER A 1 215 ? 11.229 -8.973 5.781 1.00 88.56 215 SER A CA 1
ATOM 1666 C C . SER A 1 215 ? 12.344 -8.159 5.114 1.00 88.56 215 SER A C 1
ATOM 1668 O O . SER A 1 215 ? 12.086 -7.365 4.216 1.00 88.56 215 SER A O 1
ATOM 1670 N N . ARG A 1 216 ? 13.605 -8.359 5.519 1.00 86.56 216 ARG A N 1
ATOM 1671 C CA . ARG A 1 216 ? 14.782 -7.725 4.898 1.00 86.56 216 ARG A CA 1
ATOM 1672 C C . ARG A 1 216 ? 15.086 -8.265 3.497 1.00 86.56 216 ARG A C 1
ATOM 1674 O O . ARG A 1 216 ? 15.729 -7.572 2.712 1.00 86.56 216 ARG A O 1
ATOM 1681 N N . ASP A 1 217 ? 14.665 -9.490 3.204 1.00 91.06 217 ASP A N 1
ATOM 1682 C CA . ASP A 1 217 ? 14.964 -10.159 1.937 1.00 91.06 217 ASP A CA 1
ATOM 1683 C C . ASP A 1 217 ? 13.858 -9.932 0.890 1.00 91.06 217 ASP A C 1
ATOM 1685 O O . ASP A 1 217 ? 14.032 -10.248 -0.288 1.00 91.06 217 ASP A O 1
ATOM 1689 N N . MET A 1 218 ? 12.747 -9.316 1.306 1.00 91.06 218 MET A N 1
ATOM 1690 C CA . MET A 1 218 ? 11.652 -8.881 0.445 1.00 91.06 218 MET A CA 1
ATOM 1691 C C . MET A 1 218 ? 11.997 -7.561 -0.255 1.00 91.06 218 MET A C 1
ATOM 1693 O O . MET A 1 218 ? 12.462 -6.610 0.373 1.00 91.06 218 MET A O 1
ATOM 1697 N N . GLY A 1 219 ? 11.728 -7.467 -1.557 1.00 91.25 219 GLY A N 1
ATOM 1698 C CA . GLY A 1 219 ? 11.973 -6.240 -2.311 1.00 91.25 219 GLY A CA 1
ATOM 1699 C C . GLY A 1 219 ? 11.258 -6.194 -3.656 1.00 91.25 219 GLY A C 1
ATOM 1700 O O . GLY A 1 219 ? 10.294 -6.920 -3.894 1.00 91.25 219 GLY A O 1
ATOM 1701 N N . GLY A 1 220 ? 11.739 -5.312 -4.531 1.00 92.62 220 GLY A N 1
ATOM 1702 C CA . GLY A 1 220 ? 11.231 -5.169 -5.893 1.00 92.62 220 GLY A CA 1
ATOM 1703 C C . GLY A 1 220 ? 9.800 -4.630 -5.970 1.00 92.62 220 GLY A C 1
ATOM 1704 O O . GLY A 1 220 ? 9.297 -3.961 -5.065 1.00 92.62 220 GLY A O 1
ATOM 1705 N N . PHE A 1 221 ? 9.142 -4.928 -7.085 1.00 93.50 221 PHE A N 1
ATOM 1706 C CA . PHE A 1 221 ? 7.763 -4.541 -7.367 1.00 93.50 221 PHE A CA 1
ATOM 1707 C C . PHE A 1 221 ? 6.768 -5.111 -6.351 1.00 93.50 221 PHE A C 1
ATOM 1709 O O . PHE A 1 221 ? 5.835 -4.415 -5.952 1.00 93.50 221 PHE A O 1
ATOM 1716 N N . MET A 1 222 ? 6.993 -6.341 -5.887 1.00 93.00 222 MET A N 1
ATOM 1717 C CA . MET A 1 222 ? 6.183 -6.977 -4.850 1.00 93.00 222 MET A CA 1
ATOM 1718 C C . MET A 1 222 ? 6.061 -6.081 -3.610 1.00 93.00 222 MET A C 1
ATOM 1720 O O . MET A 1 222 ? 4.951 -5.836 -3.136 1.00 93.00 222 MET A O 1
ATOM 1724 N N . LEU A 1 223 ? 7.183 -5.553 -3.109 1.00 92.56 223 LEU A N 1
ATOM 1725 C CA . LEU A 1 223 ? 7.182 -4.690 -1.927 1.00 92.56 223 LEU A CA 1
ATOM 1726 C C . LEU A 1 223 ? 6.381 -3.403 -2.170 1.00 92.56 223 LEU A C 1
ATOM 1728 O O . LEU A 1 223 ? 5.618 -2.990 -1.301 1.00 92.56 223 LEU A O 1
ATOM 1732 N N . ASN A 1 224 ? 6.490 -2.808 -3.361 1.00 93.88 224 ASN A N 1
ATOM 1733 C CA . ASN A 1 224 ? 5.716 -1.617 -3.720 1.00 93.88 224 ASN A CA 1
ATOM 1734 C C . ASN A 1 224 ? 4.209 -1.886 -3.725 1.00 93.88 224 ASN A C 1
ATOM 1736 O O . ASN A 1 224 ? 3.446 -1.068 -3.215 1.00 93.88 224 ASN A O 1
ATOM 1740 N N . ILE A 1 225 ? 3.772 -3.029 -4.260 1.00 93.12 225 ILE A N 1
ATOM 1741 C CA . ILE A 1 225 ? 2.352 -3.395 -4.260 1.00 93.12 225 ILE A CA 1
ATOM 1742 C C . ILE A 1 225 ? 1.844 -3.653 -2.842 1.00 93.12 225 ILE A C 1
ATOM 1744 O O . ILE A 1 225 ? 0.758 -3.183 -2.495 1.00 93.12 225 ILE A O 1
ATOM 1748 N N . ILE A 1 226 ? 2.623 -4.349 -2.011 1.00 92.00 226 ILE A N 1
ATOM 1749 C CA . ILE A 1 226 ? 2.272 -4.595 -0.607 1.00 92.00 226 ILE A CA 1
ATOM 1750 C C . ILE A 1 226 ? 2.137 -3.266 0.137 1.00 92.00 226 ILE A C 1
ATOM 1752 O O . ILE A 1 226 ? 1.086 -2.994 0.717 1.00 92.00 226 ILE A O 1
ATOM 1756 N N . LEU A 1 227 ? 3.168 -2.416 0.086 1.00 93.31 227 LEU A N 1
ATOM 1757 C CA . LEU A 1 227 ? 3.164 -1.126 0.771 1.00 93.31 227 LEU A CA 1
ATOM 1758 C C . LEU A 1 227 ? 2.050 -0.221 0.245 1.00 93.31 227 LEU A C 1
ATOM 1760 O O . LEU A 1 227 ? 1.307 0.337 1.046 1.00 93.31 227 LEU A O 1
ATOM 1764 N N . GLY A 1 228 ? 1.885 -0.115 -1.074 1.00 93.56 228 GLY A N 1
ATOM 1765 C CA . GLY A 1 228 ? 0.844 0.705 -1.688 1.00 93.56 228 GLY A CA 1
ATOM 1766 C C . GLY A 1 228 ? -0.556 0.266 -1.266 1.00 93.56 228 GLY A C 1
ATOM 1767 O O . GLY A 1 228 ? -1.340 1.080 -0.787 1.00 93.56 228 GLY A O 1
ATOM 1768 N N . THR A 1 229 ? -0.853 -1.029 -1.362 1.00 92.19 229 THR A N 1
ATOM 1769 C CA . THR A 1 229 ? -2.182 -1.559 -1.029 1.00 92.19 229 THR A CA 1
ATOM 1770 C C . THR A 1 229 ? -2.478 -1.429 0.461 1.00 92.19 229 THR A C 1
ATOM 1772 O O . THR A 1 229 ? -3.532 -0.916 0.836 1.00 92.19 229 THR A O 1
ATOM 1775 N N . VAL A 1 230 ? -1.559 -1.874 1.323 1.00 93.69 230 VAL A N 1
ATOM 1776 C CA . VAL A 1 230 ? -1.771 -1.878 2.776 1.00 93.69 230 VAL A CA 1
ATOM 1777 C C . VAL A 1 230 ? -1.832 -0.451 3.312 1.00 93.69 230 VAL A C 1
ATOM 1779 O O . VAL A 1 230 ? -2.774 -0.116 4.027 1.00 93.69 230 VAL A O 1
ATOM 1782 N N . CYS A 1 231 ? -0.883 0.412 2.936 1.00 95.12 231 CYS A N 1
ATOM 1783 C CA . CYS A 1 231 ? -0.837 1.771 3.471 1.00 95.12 231 CYS A CA 1
ATOM 1784 C C . CYS A 1 231 ? -2.045 2.594 3.029 1.00 95.12 231 CYS A C 1
ATOM 1786 O O . CYS A 1 231 ? -2.601 3.296 3.862 1.00 95.12 231 CYS A O 1
ATOM 1788 N N . VAL A 1 232 ? -2.488 2.485 1.768 1.00 92.19 232 VAL A N 1
ATOM 1789 C CA . VAL A 1 232 ? -3.689 3.198 1.290 1.00 92.19 232 VAL A CA 1
ATOM 1790 C C . VAL A 1 232 ? -4.955 2.669 1.967 1.00 92.19 232 VAL A C 1
ATOM 1792 O O . VAL A 1 232 ? -5.804 3.452 2.390 1.00 92.19 232 VAL A O 1
ATOM 1795 N N . SER A 1 233 ? -5.073 1.346 2.122 1.00 93.25 233 SER A N 1
ATOM 1796 C CA . SER A 1 233 ? -6.241 0.733 2.770 1.00 93.25 233 SER A CA 1
ATOM 1797 C C . SER A 1 233 ? -6.370 1.141 4.238 1.00 93.25 233 SER A C 1
ATOM 1799 O O . SER A 1 233 ? -7.482 1.337 4.719 1.00 93.25 233 SER A O 1
ATOM 1801 N N . LEU A 1 234 ? -5.247 1.286 4.951 1.00 95.00 234 LEU A N 1
ATOM 1802 C CA . LEU A 1 234 ? -5.228 1.723 6.349 1.00 95.00 234 LEU A CA 1
ATOM 1803 C C . LEU A 1 234 ? -5.318 3.248 6.494 1.00 95.00 234 LEU A C 1
ATOM 1805 O O . LEU A 1 234 ? -5.942 3.738 7.435 1.00 95.00 234 LEU A O 1
ATOM 1809 N N . SER A 1 235 ? -4.719 4.016 5.583 1.00 96.88 235 SER A N 1
ATOM 1810 C CA . SER A 1 235 ? -4.674 5.476 5.692 1.00 96.88 235 SER A CA 1
ATOM 1811 C C . SER A 1 235 ? -6.015 6.132 5.400 1.00 96.88 235 SER A C 1
ATOM 1813 O O . SER A 1 235 ? -6.302 7.181 5.972 1.00 96.88 235 SER A O 1
ATOM 1815 N N . LEU A 1 236 ? -6.857 5.514 4.570 1.00 95.19 236 LEU A N 1
ATOM 1816 C CA . LEU A 1 236 ? -8.190 6.013 4.247 1.00 95.19 236 LEU A CA 1
ATOM 1817 C C . LEU A 1 236 ? -9.115 6.101 5.477 1.00 95.19 236 LEU A C 1
ATOM 1819 O O . LEU A 1 236 ? -9.578 7.206 5.768 1.00 95.19 236 LEU A O 1
ATOM 1823 N N . PRO A 1 237 ? -9.380 5.020 6.243 1.00 95.06 237 PRO A N 1
ATOM 1824 C CA . PRO A 1 237 ? -10.233 5.108 7.429 1.00 95.06 237 PRO A CA 1
ATOM 1825 C C . PRO A 1 237 ? -9.638 6.030 8.499 1.00 95.06 237 PRO A C 1
ATOM 1827 O O . PRO A 1 237 ? -10.372 6.811 9.102 1.00 95.06 237 PRO A O 1
ATOM 1830 N N . ILE A 1 238 ? -8.315 6.011 8.697 1.00 96.44 238 ILE A N 1
ATOM 1831 C CA . ILE A 1 238 ? -7.643 6.916 9.643 1.00 96.44 238 ILE A CA 1
ATOM 1832 C C . ILE A 1 238 ? -7.804 8.376 9.194 1.00 96.44 238 ILE A C 1
ATOM 1834 O O . ILE A 1 238 ? -8.137 9.238 10.004 1.00 96.44 238 ILE A O 1
ATOM 1838 N N . GLY A 1 239 ? -7.638 8.655 7.901 1.00 96.94 239 GLY A N 1
ATOM 1839 C CA . GLY A 1 239 ? -7.814 9.983 7.320 1.00 96.94 239 GLY A CA 1
ATOM 1840 C C . GLY A 1 239 ? -9.245 10.503 7.462 1.00 96.94 239 GLY A C 1
ATOM 1841 O O . GLY A 1 239 ? -9.431 11.662 7.824 1.00 96.94 239 GLY A O 1
ATOM 1842 N N . ILE A 1 240 ? -10.257 9.645 7.269 1.00 95.56 240 ILE A N 1
ATOM 1843 C CA . ILE A 1 240 ? -11.667 9.984 7.534 1.00 95.56 240 ILE A CA 1
ATOM 1844 C C . ILE A 1 240 ? -11.856 10.365 9.007 1.00 95.56 240 ILE A C 1
ATOM 1846 O O . ILE A 1 240 ? -12.417 11.421 9.299 1.00 95.56 240 ILE A O 1
ATOM 1850 N N . LEU A 1 241 ? -11.372 9.536 9.939 1.00 94.75 241 LEU A N 1
ATOM 1851 C CA . LEU A 1 241 ? -11.508 9.798 11.375 1.00 94.75 241 LEU A CA 1
ATOM 1852 C C . LEU A 1 241 ? -10.830 11.112 11.785 1.00 94.75 241 LEU A C 1
ATOM 1854 O O . LEU A 1 241 ? -11.409 11.884 12.546 1.00 94.75 241 LEU A O 1
ATOM 1858 N N . LEU A 1 242 ? -9.642 11.402 11.249 1.00 96.56 242 LEU A N 1
ATOM 1859 C CA . LEU A 1 242 ? -8.920 12.654 11.493 1.00 96.56 242 LEU A CA 1
ATOM 1860 C C . LEU A 1 242 ? -9.642 13.874 10.897 1.00 96.56 242 LEU A C 1
ATOM 1862 O O . LEU A 1 242 ? -9.713 14.920 11.546 1.00 96.56 242 LEU A O 1
ATOM 1866 N N . ALA A 1 243 ? -10.206 13.747 9.691 1.00 95.62 243 ALA A N 1
ATOM 1867 C CA . ALA A 1 243 ? -10.980 14.810 9.048 1.00 95.62 243 ALA A CA 1
ATOM 1868 C C . ALA A 1 243 ? -12.233 15.164 9.863 1.00 95.62 243 ALA A C 1
ATOM 1870 O O . ALA A 1 243 ? -12.471 16.339 10.154 1.00 95.62 243 ALA A O 1
ATOM 1871 N N . LEU A 1 244 ? -12.989 14.148 10.293 1.00 93.94 244 LEU A N 1
ATOM 1872 C CA . LEU A 1 244 ? -14.163 14.316 11.153 1.00 93.94 244 LEU A CA 1
ATOM 1873 C C . LEU A 1 244 ? -13.773 14.853 12.537 1.00 93.94 244 LEU A C 1
ATOM 1875 O O . LEU A 1 244 ? -14.413 15.768 13.054 1.00 93.94 244 LEU A O 1
ATOM 1879 N N . GLY A 1 245 ? -12.683 14.347 13.120 1.00 93.56 245 GLY A N 1
ATOM 1880 C CA . GLY A 1 245 ? -12.157 14.809 14.404 1.00 93.56 245 GLY A CA 1
ATOM 1881 C C . GLY A 1 245 ? -11.781 16.293 14.395 1.00 93.56 245 GLY A C 1
ATOM 1882 O O . GLY A 1 245 ? -12.084 17.011 15.348 1.00 93.56 245 GLY A O 1
ATOM 1883 N N . ARG A 1 246 ? -11.216 16.795 13.289 1.00 93.81 246 ARG A N 1
ATOM 1884 C CA . ARG A 1 246 ? -10.915 18.226 13.092 1.00 93.81 246 ARG A CA 1
ATOM 1885 C C . ARG A 1 246 ? -12.170 19.107 13.003 1.00 93.81 246 ARG A C 1
ATOM 1887 O O . ARG A 1 246 ? -12.102 20.282 13.369 1.00 93.81 246 ARG A O 1
ATOM 1894 N N . GLN A 1 247 ? -13.297 18.565 12.538 1.00 91.94 247 GLN A N 1
ATOM 1895 C CA . GLN A 1 247 ? -14.595 19.257 12.490 1.00 91.94 247 GLN A CA 1
ATOM 1896 C C . GLN A 1 247 ? -15.405 19.128 13.793 1.00 91.94 247 GLN A C 1
ATOM 1898 O O . GLN A 1 247 ? -16.450 19.759 13.929 1.00 91.94 247 GLN A O 1
ATOM 1903 N N . SER A 1 248 ? -14.934 18.343 14.766 1.00 91.44 248 SER A N 1
ATOM 1904 C CA . SER A 1 248 ? -15.652 18.114 16.021 1.00 91.44 248 SER A CA 1
ATOM 1905 C C . SER A 1 248 ? -15.798 19.386 16.866 1.00 91.44 248 SER A C 1
ATOM 1907 O O . SER A 1 248 ? -14.889 20.215 16.955 1.00 91.44 248 SER A O 1
ATOM 1909 N N . ASN A 1 249 ? -16.932 19.491 17.564 1.00 92.69 249 ASN A N 1
ATOM 1910 C CA . ASN A 1 249 ? -17.196 20.537 18.557 1.00 92.69 249 ASN A CA 1
ATOM 1911 C C . ASN A 1 249 ? -16.399 20.336 19.859 1.00 92.69 249 ASN A C 1
ATOM 1913 O O . ASN A 1 249 ? -16.292 21.256 20.666 1.00 92.69 249 ASN A O 1
ATOM 1917 N N . MET A 1 250 ? -15.840 19.141 20.085 1.00 93.88 250 MET A N 1
ATOM 1918 C CA . MET A 1 250 ? -15.046 18.848 21.279 1.00 93.88 250 MET A CA 1
ATOM 1919 C C . MET A 1 250 ? -13.624 19.414 21.125 1.00 93.88 250 MET A C 1
ATOM 1921 O O . MET A 1 250 ? -12.866 18.918 20.283 1.00 93.88 250 MET A O 1
ATOM 1925 N N . PRO A 1 251 ? -13.206 20.397 21.950 1.00 93.06 251 PRO A N 1
ATOM 1926 C CA . PRO A 1 251 ? -11.952 21.124 21.740 1.00 93.06 251 PRO A CA 1
ATOM 1927 C C . PRO A 1 251 ? -10.718 20.219 21.828 1.00 93.06 251 PRO A C 1
ATOM 1929 O O . PRO A 1 251 ? -9.793 20.375 21.037 1.00 93.06 251 PRO A O 1
ATOM 1932 N N . ILE A 1 252 ? -10.721 19.230 22.729 1.00 95.50 252 ILE A N 1
ATOM 1933 C CA . ILE A 1 252 ? -9.597 18.298 22.912 1.00 95.50 252 ILE A CA 1
ATOM 1934 C C . ILE A 1 252 ? -9.357 17.469 21.641 1.00 95.50 252 ILE A C 1
ATOM 1936 O O . ILE A 1 252 ? -8.238 17.426 21.134 1.00 95.50 252 ILE A O 1
ATOM 1940 N N . ILE A 1 253 ? -10.408 16.848 21.094 1.00 93.75 253 ILE A N 1
ATOM 1941 C CA . ILE A 1 253 ? -10.310 16.001 19.893 1.00 93.75 253 ILE A CA 1
ATOM 1942 C C . ILE A 1 253 ? -9.846 16.834 18.699 1.00 93.75 253 ILE A C 1
ATOM 1944 O O . ILE A 1 253 ? -8.936 16.432 17.971 1.00 93.75 253 ILE A O 1
ATOM 1948 N N . LYS A 1 254 ? -10.437 18.022 18.536 1.00 95.56 254 LYS A N 1
ATOM 1949 C CA . LYS A 1 254 ? -10.086 18.954 17.469 1.00 95.56 254 LYS A CA 1
ATOM 1950 C C . LYS A 1 254 ? -8.611 19.345 17.520 1.00 95.56 254 LYS A C 1
ATOM 1952 O O . LYS A 1 254 ? -7.938 19.268 16.496 1.00 95.56 254 LYS A O 1
ATOM 1957 N N . ILE A 1 255 ? -8.100 19.729 18.692 1.00 97.06 255 ILE A N 1
ATOM 1958 C CA . ILE A 1 255 ? -6.697 20.134 18.863 1.00 97.06 255 ILE A CA 1
ATOM 1959 C C . ILE A 1 255 ? -5.755 18.977 18.523 1.00 97.06 255 ILE A C 1
ATOM 1961 O O . ILE A 1 255 ? -4.825 19.180 17.747 1.00 97.06 255 ILE A O 1
ATOM 1965 N N . ILE A 1 256 ? -6.015 17.766 19.029 1.00 96.56 256 ILE A N 1
ATOM 1966 C CA . ILE A 1 256 ? -5.177 16.589 18.743 1.00 96.56 256 ILE A CA 1
ATOM 1967 C C . ILE A 1 256 ? -5.120 16.313 17.234 1.00 96.56 256 ILE A C 1
ATOM 1969 O O . ILE A 1 256 ? -4.033 16.133 16.685 1.00 96.56 256 ILE A O 1
ATOM 1973 N N . CYS A 1 257 ? -6.268 16.329 16.547 1.00 96.44 257 CYS A N 1
ATOM 1974 C CA . CYS A 1 257 ? -6.323 16.079 15.105 1.00 96.44 257 CYS A CA 1
ATOM 1975 C C . CYS A 1 257 ? -5.603 17.171 14.306 1.00 96.44 257 CYS A C 1
ATOM 1977 O O . CYS A 1 257 ? -4.857 16.858 13.383 1.00 96.44 257 CYS A O 1
ATOM 1979 N N . VAL A 1 258 ? -5.795 18.447 14.662 1.00 96.12 258 VAL A N 1
ATOM 1980 C CA . VAL A 1 258 ? -5.116 19.571 13.997 1.00 96.12 258 VAL A CA 1
ATOM 1981 C C . VAL A 1 258 ? -3.606 19.464 14.174 1.00 96.12 258 VAL A C 1
ATOM 1983 O O . VAL A 1 258 ? -2.886 19.504 13.184 1.00 96.12 258 VAL A O 1
ATOM 1986 N N . VAL A 1 259 ? -3.124 19.269 15.404 1.00 97.44 259 VAL A N 1
ATOM 1987 C CA . VAL A 1 259 ? -1.686 19.144 15.679 1.00 97.44 259 VAL A CA 1
ATOM 1988 C C . VAL A 1 259 ? -1.089 17.976 14.901 1.00 97.44 259 VAL A C 1
ATOM 1990 O O . VAL A 1 259 ? -0.061 18.151 14.257 1.00 97.44 259 VAL A O 1
ATOM 1993 N N . PHE A 1 260 ? -1.745 16.812 14.900 1.00 96.88 260 PHE A N 1
ATOM 1994 C CA . PHE A 1 260 ? -1.281 15.657 14.134 1.00 96.88 260 PHE A CA 1
ATOM 1995 C C . PHE A 1 260 ? -1.189 15.958 12.631 1.00 96.88 260 PHE A C 1
ATOM 1997 O O . PHE A 1 260 ? -0.145 15.721 12.025 1.00 96.88 260 PHE A O 1
ATOM 2004 N N . ILE A 1 261 ? -2.255 16.498 12.027 1.00 96.50 261 ILE A N 1
ATOM 2005 C CA . ILE A 1 261 ? -2.313 16.762 10.581 1.00 96.50 261 ILE A CA 1
ATOM 2006 C C . ILE A 1 261 ? -1.253 17.789 10.172 1.00 96.50 261 ILE A C 1
ATOM 2008 O O . ILE A 1 261 ? -0.509 17.550 9.221 1.00 96.50 261 ILE A O 1
ATOM 2012 N N . GLU A 1 262 ? -1.175 18.917 10.878 1.00 96.62 262 GLU A N 1
ATOM 2013 C CA . GLU A 1 262 ? -0.242 19.998 10.546 1.00 96.62 262 GLU A CA 1
ATOM 2014 C C . GLU A 1 262 ? 1.216 19.565 10.783 1.00 96.62 262 GLU A C 1
ATOM 2016 O O . GLU A 1 262 ? 2.084 19.847 9.959 1.00 96.62 262 GLU A O 1
ATOM 2021 N N . PHE A 1 263 ? 1.490 18.801 11.848 1.00 96.25 263 PHE A N 1
ATOM 2022 C CA . PHE A 1 263 ? 2.828 18.269 12.115 1.00 96.25 263 PHE A CA 1
ATOM 2023 C C . PHE A 1 263 ? 3.278 17.283 11.034 1.00 96.25 263 PHE A C 1
ATOM 2025 O O . PHE A 1 263 ? 4.334 17.462 10.433 1.00 96.25 263 PHE A O 1
ATOM 2032 N N . ILE A 1 264 ? 2.474 16.255 10.750 1.00 95.81 264 ILE A N 1
ATOM 2033 C CA . ILE A 1 264 ? 2.842 15.201 9.798 1.00 95.81 264 ILE A CA 1
ATOM 2034 C C . ILE A 1 264 ? 3.035 15.764 8.386 1.00 95.81 264 ILE A C 1
ATOM 2036 O O . ILE A 1 264 ? 3.934 15.328 7.672 1.00 95.81 264 ILE A O 1
ATOM 2040 N N . ARG A 1 265 ? 2.232 16.759 7.990 1.00 95.62 265 ARG A N 1
ATOM 2041 C CA . ARG A 1 265 ? 2.372 17.440 6.693 1.00 95.62 265 ARG A CA 1
ATOM 2042 C C . ARG A 1 265 ? 3.536 18.432 6.653 1.00 95.62 265 ARG A C 1
ATOM 2044 O O . ARG A 1 265 ? 4.011 18.748 5.565 1.00 95.62 265 ARG A O 1
ATOM 2051 N N . GLY A 1 266 ? 3.985 18.923 7.808 1.00 95.25 266 GLY A N 1
ATOM 2052 C CA . GLY A 1 266 ? 5.131 19.824 7.936 1.00 95.25 266 GLY A CA 1
ATOM 2053 C C . GLY A 1 266 ? 6.491 19.119 7.940 1.00 95.25 266 GLY A C 1
ATOM 2054 O O . GLY A 1 266 ? 7.512 19.776 7.739 1.00 95.25 266 GLY A O 1
ATOM 2055 N N . VAL A 1 267 ? 6.530 17.797 8.150 1.00 95.44 267 VAL A N 1
ATOM 2056 C CA . VAL A 1 267 ? 7.772 17.014 8.243 1.00 95.44 267 VAL A CA 1
ATOM 2057 C C . VAL A 1 267 ? 7.980 16.161 6.979 1.00 95.44 267 VAL A C 1
ATOM 2059 O O . VAL A 1 267 ? 7.067 15.445 6.568 1.00 95.44 267 VAL A O 1
ATOM 2062 N N . PRO A 1 268 ? 9.178 16.165 6.356 1.00 95.69 268 PRO A N 1
ATOM 2063 C CA . PRO A 1 268 ? 9.452 15.312 5.200 1.00 95.69 268 PRO A CA 1
ATOM 2064 C C . PRO A 1 268 ? 9.291 13.816 5.515 1.00 95.69 268 PRO A C 1
ATOM 2066 O O . PRO A 1 268 ? 9.809 13.319 6.512 1.00 95.69 268 PRO A O 1
ATOM 2069 N N . LEU A 1 269 ? 8.665 13.046 4.619 1.00 92.44 269 LEU A N 1
ATOM 2070 C CA . LEU A 1 269 ? 8.477 11.601 4.828 1.00 92.44 269 LEU A CA 1
ATOM 2071 C C . LEU A 1 269 ? 9.804 10.862 5.074 1.00 92.44 269 LEU A C 1
ATOM 2073 O O . LEU A 1 269 ? 9.871 9.972 5.918 1.00 92.44 269 LEU A O 1
ATOM 2077 N N . ILE A 1 270 ? 10.877 11.247 4.374 1.00 92.75 270 ILE A N 1
ATOM 2078 C CA . ILE A 1 270 ? 12.190 10.613 4.537 1.00 92.75 270 ILE A CA 1
ATOM 2079 C C . ILE A 1 270 ? 12.761 10.804 5.946 1.00 92.75 270 ILE A C 1
ATOM 2081 O O . ILE A 1 270 ? 13.387 9.884 6.468 1.00 92.75 270 ILE A O 1
ATOM 2085 N N . THR A 1 271 ? 12.516 11.950 6.593 1.00 92.81 271 THR A N 1
ATOM 2086 C CA . THR A 1 271 ? 12.997 12.181 7.960 1.00 92.81 271 THR A CA 1
ATOM 2087 C C . THR A 1 271 ? 12.193 11.348 8.950 1.00 92.81 271 THR A C 1
ATOM 2089 O O . THR A 1 271 ? 12.792 10.731 9.824 1.00 92.81 271 THR A O 1
ATOM 2092 N N . LEU A 1 272 ? 10.872 11.228 8.770 1.00 90.81 272 LEU A N 1
ATOM 2093 C CA . LEU A 1 272 ? 10.030 10.341 9.583 1.00 90.81 272 LEU A CA 1
ATOM 2094 C C . LEU A 1 272 ? 10.448 8.874 9.444 1.00 90.81 272 LEU A C 1
ATOM 2096 O O . LEU A 1 272 ? 10.587 8.181 10.448 1.00 90.81 272 LEU A O 1
ATOM 2100 N N . LEU A 1 273 ? 10.705 8.408 8.219 1.00 90.31 273 LEU A N 1
ATOM 2101 C CA . LEU A 1 273 ? 11.175 7.044 7.964 1.00 90.31 273 LEU A CA 1
ATOM 2102 C C . LEU A 1 273 ? 12.560 6.792 8.567 1.00 90.31 273 LEU A C 1
ATOM 2104 O O . LEU A 1 273 ? 12.787 5.741 9.167 1.00 90.31 273 LEU A O 1
ATOM 2108 N N . PHE A 1 274 ? 13.474 7.755 8.443 1.00 89.19 274 PHE A N 1
ATOM 2109 C CA . PHE A 1 274 ? 14.805 7.659 9.033 1.00 89.19 274 PHE A CA 1
ATOM 2110 C C . PHE A 1 274 ? 14.739 7.621 10.562 1.00 89.19 274 PHE A C 1
ATOM 2112 O O . PHE A 1 274 ? 15.328 6.734 11.173 1.00 89.19 274 PHE A O 1
ATOM 2119 N N . VAL A 1 275 ? 13.967 8.516 11.184 1.00 87.69 275 VAL A N 1
ATOM 2120 C CA . VAL A 1 275 ? 13.759 8.544 12.638 1.00 87.69 275 VAL A CA 1
ATOM 2121 C C . VAL A 1 275 ? 13.101 7.247 13.112 1.00 87.69 275 VAL A C 1
ATOM 2123 O O . VAL A 1 275 ? 13.593 6.613 14.041 1.00 87.69 275 VAL A O 1
ATOM 2126 N N . ALA A 1 276 ? 12.048 6.777 12.446 1.00 83.62 276 ALA A N 1
ATOM 2127 C CA . ALA A 1 276 ? 11.375 5.533 12.815 1.00 83.62 276 ALA A CA 1
ATOM 2128 C C . ALA A 1 276 ? 12.278 4.296 12.699 1.00 83.62 276 ALA A C 1
ATOM 2130 O O . ALA A 1 276 ? 12.112 3.334 13.447 1.00 83.62 276 ALA A O 1
ATOM 2131 N N . ASN A 1 277 ? 13.235 4.291 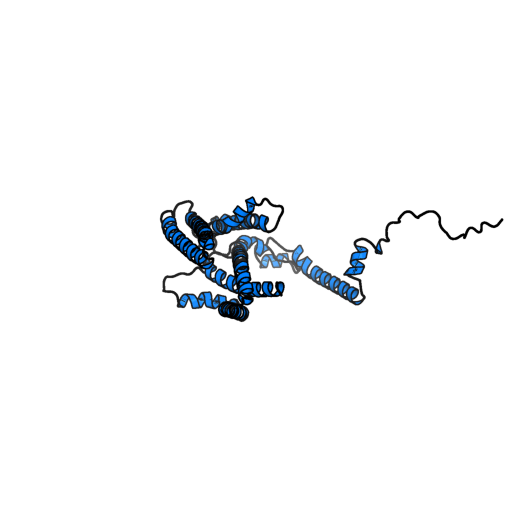11.772 1.00 80.12 277 ASN A N 1
ATOM 2132 C CA . ASN A 1 277 ? 14.166 3.178 11.633 1.00 80.12 277 ASN A CA 1
ATOM 2133 C C . ASN A 1 277 ? 15.325 3.282 12.639 1.00 80.12 277 ASN A C 1
ATOM 2135 O O . ASN A 1 277 ? 15.554 2.358 13.420 1.00 80.12 277 ASN A O 1
ATOM 2139 N N . VAL A 1 278 ? 16.004 4.427 12.663 1.00 81.94 278 VAL A N 1
ATOM 2140 C CA . VAL A 1 278 ? 17.251 4.632 13.406 1.00 81.94 278 VAL A CA 1
ATOM 2141 C C . VAL A 1 278 ? 16.994 4.943 14.876 1.00 81.94 278 VAL A C 1
ATOM 2143 O O . VAL A 1 278 ? 17.581 4.313 15.748 1.00 81.94 278 VAL A O 1
ATOM 2146 N N . VAL A 1 279 ? 16.092 5.880 15.172 1.00 80.75 279 VAL A N 1
ATOM 2147 C CA . VAL A 1 279 ? 15.867 6.369 16.541 1.00 80.75 279 VAL A CA 1
ATOM 2148 C C . VAL A 1 279 ? 15.089 5.357 17.377 1.00 80.75 279 VAL A C 1
ATOM 2150 O O . VAL A 1 279 ? 15.455 5.098 18.520 1.00 80.75 279 VAL A O 1
ATOM 2153 N N . LEU A 1 280 ? 14.066 4.716 16.801 1.00 75.56 280 LEU A N 1
ATOM 2154 C CA . LEU A 1 280 ? 13.272 3.702 17.508 1.00 75.56 280 LEU A CA 1
ATOM 2155 C C . LEU A 1 280 ? 14.128 2.524 17.996 1.00 75.56 280 LEU A C 1
ATOM 2157 O O . LEU A 1 280 ? 13.873 1.984 19.068 1.00 75.56 280 LEU A O 1
ATOM 2161 N N . ALA A 1 281 ? 15.156 2.142 17.230 1.00 70.38 281 ALA A N 1
ATOM 2162 C CA . ALA A 1 281 ? 16.059 1.058 17.604 1.00 70.38 281 ALA A CA 1
ATOM 2163 C C . ALA A 1 281 ? 16.887 1.376 18.862 1.00 70.38 281 ALA A C 1
ATOM 2165 O O . ALA A 1 281 ? 17.242 0.453 19.585 1.00 70.38 281 ALA A O 1
ATOM 2166 N N . TYR A 1 282 ? 17.158 2.655 19.150 1.00 76.69 282 TYR A N 1
ATOM 2167 C CA . TYR A 1 282 ? 17.886 3.065 20.357 1.00 76.69 282 TYR A CA 1
ATOM 2168 C C . TYR A 1 282 ? 17.026 3.051 21.624 1.00 76.69 282 TYR A C 1
ATOM 2170 O O . TYR A 1 282 ? 17.561 2.897 22.718 1.00 76.69 282 TYR A O 1
ATOM 2178 N N . PHE A 1 283 ? 15.708 3.211 21.491 1.00 75.94 283 PHE A N 1
ATOM 2179 C CA . PHE A 1 283 ? 14.776 3.206 22.625 1.00 75.94 283 PHE A CA 1
ATOM 2180 C C . PHE A 1 283 ? 14.294 1.805 23.018 1.00 75.94 283 PHE A C 1
ATOM 2182 O O . PHE A 1 283 ? 13.654 1.641 24.057 1.00 75.94 283 PHE A O 1
ATOM 2189 N N . LEU A 1 284 ? 14.579 0.798 22.194 1.00 71.31 284 LEU A N 1
ATOM 2190 C CA . LEU A 1 284 ? 14.155 -0.577 22.410 1.00 71.31 284 LEU A CA 1
ATOM 2191 C C . LEU A 1 284 ? 15.251 -1.397 23.118 1.00 71.31 284 LEU A C 1
ATOM 2193 O O . LEU A 1 284 ? 16.433 -1.225 22.813 1.00 71.31 284 LEU A O 1
ATOM 2197 N N . PRO A 1 285 ? 14.894 -2.313 24.043 1.00 76.25 285 PRO A N 1
ATOM 2198 C CA . PRO A 1 285 ? 15.863 -3.184 24.696 1.00 76.25 285 PRO A CA 1
ATOM 2199 C C . PRO A 1 285 ? 16.669 -4.013 23.681 1.00 76.25 285 PRO A C 1
ATOM 2201 O O . PRO A 1 285 ? 16.090 -4.501 22.695 1.00 76.25 285 PRO A O 1
ATOM 2204 N N . PRO A 1 286 ? 17.975 -4.236 23.928 1.00 66.75 286 PRO A N 1
ATOM 2205 C CA . PRO A 1 286 ? 18.801 -5.081 23.073 1.00 66.75 286 PRO A CA 1
ATOM 2206 C C . PRO A 1 286 ? 18.192 -6.487 22.983 1.00 66.75 286 PRO A C 1
ATOM 2208 O O . PRO A 1 286 ? 17.946 -7.134 23.997 1.00 66.75 286 PRO A O 1
ATOM 2211 N N . GLY A 1 287 ? 17.912 -6.938 21.756 1.00 67.25 287 GLY A N 1
ATOM 2212 C CA . GLY A 1 287 ? 17.266 -8.226 21.466 1.00 67.25 287 GLY A CA 1
ATOM 2213 C C . GLY A 1 287 ? 15.841 -8.125 20.907 1.00 67.25 287 GLY A C 1
ATOM 2214 O O . GLY A 1 287 ? 15.358 -9.089 20.320 1.00 67.25 287 GLY A O 1
ATOM 2215 N N . THR A 1 288 ? 15.183 -6.964 20.997 1.00 68.56 288 THR A N 1
ATOM 2216 C CA . THR A 1 288 ? 13.877 -6.752 20.346 1.00 68.56 288 THR A CA 1
ATOM 2217 C C . THR A 1 288 ? 14.064 -6.255 18.910 1.00 68.56 288 THR A C 1
ATOM 2219 O O . THR A 1 288 ? 14.526 -5.143 18.660 1.00 68.56 288 THR A O 1
ATOM 2222 N N . THR A 1 289 ? 13.732 -7.093 17.926 1.00 66.75 289 THR A N 1
ATOM 2223 C CA . THR A 1 289 ? 13.807 -6.721 16.507 1.00 66.75 289 THR A CA 1
ATOM 2224 C C . THR A 1 289 ? 12.419 -6.350 16.001 1.00 66.75 289 THR A C 1
ATOM 2226 O O . THR A 1 289 ? 11.570 -7.197 15.755 1.00 66.75 289 THR A O 1
ATOM 2229 N N . PHE A 1 290 ? 12.160 -5.050 15.863 1.00 71.81 290 PHE A N 1
ATOM 2230 C CA . PHE A 1 290 ? 10.925 -4.584 15.232 1.00 71.81 290 PHE A CA 1
ATOM 2231 C C . PHE A 1 290 ? 11.064 -4.693 13.711 1.00 71.81 290 PHE A C 1
ATOM 2233 O O . PHE A 1 290 ? 12.028 -4.149 13.159 1.00 71.81 290 PHE A O 1
ATOM 2240 N N . ASP A 1 291 ? 10.116 -5.361 13.055 1.00 83.69 291 ASP A N 1
ATOM 2241 C CA . ASP A 1 291 ? 10.148 -5.645 11.617 1.00 83.69 291 ASP A CA 1
ATOM 2242 C C . ASP A 1 291 ? 10.316 -4.364 10.776 1.00 83.69 291 ASP A C 1
ATOM 2244 O O . ASP A 1 291 ? 9.620 -3.365 10.986 1.00 83.69 291 ASP A O 1
ATOM 2248 N N . LEU A 1 292 ? 11.253 -4.393 9.821 1.00 84.00 292 LEU A N 1
ATOM 2249 C CA . LEU A 1 292 ? 11.560 -3.277 8.926 1.00 84.00 292 LEU A CA 1
ATOM 2250 C C . LEU A 1 292 ? 10.332 -2.829 8.121 1.00 84.00 292 LEU A C 1
ATOM 2252 O O . LEU A 1 292 ? 10.060 -1.631 8.050 1.00 84.00 292 LEU A O 1
ATOM 2256 N N . ILE A 1 293 ? 9.585 -3.773 7.539 1.00 88.31 293 ILE A N 1
ATOM 2257 C CA . ILE A 1 293 ? 8.419 -3.466 6.703 1.00 88.31 293 ILE A CA 1
ATOM 2258 C C . ILE A 1 293 ? 7.307 -2.871 7.566 1.00 88.31 293 ILE A C 1
ATOM 2260 O O . ILE A 1 293 ? 6.673 -1.899 7.161 1.00 88.31 293 ILE A O 1
ATOM 2264 N N . LEU A 1 294 ? 7.114 -3.381 8.785 1.00 88.06 294 LEU A N 1
ATOM 2265 C CA . LEU A 1 294 ? 6.087 -2.873 9.695 1.00 88.06 294 LEU A CA 1
ATOM 2266 C C . LEU A 1 294 ? 6.322 -1.402 10.069 1.00 88.06 294 LEU A C 1
ATOM 2268 O O . LEU A 1 294 ? 5.385 -0.606 10.032 1.00 88.06 294 LEU A O 1
ATOM 2272 N N . ARG A 1 295 ? 7.569 -1.007 10.367 1.00 88.94 295 ARG A N 1
ATOM 2273 C CA . ARG A 1 295 ? 7.906 0.406 10.647 1.00 88.94 295 ARG A CA 1
ATOM 2274 C C . ARG A 1 295 ? 7.569 1.309 9.464 1.00 88.94 295 ARG A C 1
ATOM 2276 O O . ARG A 1 295 ? 7.006 2.387 9.651 1.00 88.94 295 ARG A O 1
ATOM 2283 N N . VAL A 1 296 ? 7.898 0.857 8.253 1.00 90.69 296 VAL A N 1
ATOM 2284 C CA . VAL A 1 296 ? 7.610 1.585 7.011 1.00 90.69 296 VAL A CA 1
ATOM 2285 C C . VAL A 1 296 ? 6.100 1.711 6.800 1.00 90.69 296 VAL A C 1
ATOM 2287 O O . VAL A 1 296 ? 5.629 2.815 6.532 1.00 90.69 296 VAL A O 1
ATOM 2290 N N . ILE A 1 297 ? 5.329 0.635 7.002 1.00 92.81 297 ILE A N 1
ATOM 2291 C CA . ILE A 1 297 ? 3.861 0.657 6.903 1.00 92.81 297 ILE A CA 1
ATOM 2292 C C . ILE A 1 297 ? 3.269 1.677 7.873 1.00 92.81 297 ILE A C 1
ATOM 2294 O O . ILE A 1 297 ? 2.458 2.502 7.455 1.00 92.81 297 ILE A O 1
ATOM 2298 N N . ILE A 1 298 ? 3.679 1.666 9.145 1.00 92.19 298 ILE A N 1
ATOM 2299 C CA . ILE A 1 298 ? 3.147 2.589 10.159 1.00 92.19 298 ILE A CA 1
ATOM 2300 C C . ILE A 1 298 ? 3.426 4.044 9.756 1.00 92.19 298 ILE A C 1
ATOM 2302 O O . ILE A 1 298 ? 2.508 4.864 9.741 1.00 92.19 298 ILE A O 1
ATOM 2306 N N . MET A 1 299 ? 4.665 4.367 9.374 1.00 92.56 299 MET A N 1
ATOM 2307 C CA . MET A 1 299 ? 5.033 5.735 8.991 1.00 92.56 299 MET A CA 1
ATOM 2308 C C . MET A 1 299 ? 4.325 6.212 7.722 1.00 92.56 299 MET A C 1
ATOM 2310 O O . MET A 1 299 ? 3.770 7.310 7.720 1.00 92.56 299 MET A O 1
ATOM 2314 N N . ILE A 1 300 ? 4.298 5.399 6.659 1.00 94.38 300 ILE A N 1
ATOM 2315 C CA . ILE A 1 300 ? 3.611 5.759 5.408 1.00 94.38 300 ILE A CA 1
ATOM 2316 C C . ILE A 1 300 ? 2.104 5.891 5.646 1.00 94.38 300 ILE A C 1
ATOM 2318 O O . ILE A 1 300 ? 1.492 6.819 5.124 1.00 94.38 300 ILE A O 1
ATOM 2322 N N . THR A 1 301 ? 1.504 5.018 6.459 1.00 96.25 301 THR A N 1
ATOM 2323 C CA . THR A 1 301 ? 0.073 5.078 6.795 1.00 96.25 301 THR A CA 1
ATOM 2324 C C . THR A 1 301 ? -0.268 6.370 7.529 1.00 96.25 301 THR A C 1
ATOM 2326 O O . THR A 1 301 ? -1.199 7.069 7.129 1.00 96.25 301 THR A O 1
ATOM 2329 N N . MET A 1 302 ? 0.502 6.734 8.562 1.00 94.81 302 MET A N 1
ATOM 2330 C CA . MET A 1 302 ? 0.304 7.994 9.284 1.00 94.81 302 MET A CA 1
ATOM 2331 C C . MET A 1 302 ? 0.484 9.198 8.361 1.00 94.81 302 MET A C 1
ATOM 2333 O O . MET A 1 302 ? -0.387 10.065 8.325 1.00 94.81 302 MET A O 1
ATOM 2337 N N . PHE A 1 303 ? 1.552 9.215 7.558 1.00 95.81 303 PHE A N 1
ATOM 2338 C CA . PHE A 1 303 ? 1.795 10.278 6.589 1.00 95.81 303 PHE A CA 1
ATOM 2339 C C . PHE A 1 303 ? 0.636 10.419 5.601 1.00 95.81 303 PHE A C 1
ATOM 2341 O O . PHE A 1 303 ? 0.001 11.467 5.534 1.00 95.81 303 PHE A O 1
ATOM 2348 N N . SER A 1 304 ? 0.286 9.340 4.902 1.00 96.44 304 SER A N 1
ATOM 2349 C CA . SER A 1 304 ? -0.808 9.307 3.929 1.00 96.44 304 SER A CA 1
ATOM 2350 C C . SER A 1 304 ? -2.151 9.712 4.548 1.00 96.44 304 SER A C 1
ATOM 2352 O O . SER A 1 304 ? -2.894 10.473 3.930 1.00 96.44 304 SER A O 1
ATOM 2354 N N . SER A 1 305 ? -2.440 9.293 5.786 1.00 97.50 305 SER A N 1
ATOM 2355 C CA . SER A 1 305 ? -3.696 9.626 6.470 1.00 97.50 305 SER A CA 1
ATOM 2356 C C . SER A 1 305 ? -3.867 11.128 6.704 1.00 97.50 305 SER A C 1
ATOM 2358 O O . SER A 1 305 ? -4.978 11.634 6.570 1.00 97.50 305 SER A O 1
ATOM 2360 N N . ALA A 1 306 ? -2.783 11.866 6.971 1.00 96.81 306 ALA A N 1
ATOM 2361 C CA . ALA A 1 306 ? -2.835 13.313 7.172 1.00 96.81 306 ALA A CA 1
ATOM 2362 C C . ALA A 1 306 ? -3.161 14.070 5.872 1.00 96.81 306 ALA A C 1
ATOM 2364 O O . ALA A 1 306 ? -3.941 15.023 5.890 1.00 96.81 306 ALA A O 1
ATOM 2365 N N . TYR A 1 307 ? -2.615 13.630 4.732 1.00 95.75 307 TYR A N 1
ATOM 2366 C CA . TYR A 1 307 ? -2.959 14.198 3.422 1.00 95.75 307 TYR A CA 1
ATOM 2367 C C . TYR A 1 307 ? -4.383 13.832 3.005 1.00 95.75 307 TYR A C 1
ATOM 2369 O O . TYR A 1 307 ? -5.120 14.698 2.540 1.00 95.75 307 TYR A O 1
ATOM 2377 N N . ILE A 1 308 ? -4.801 12.580 3.219 1.00 96.19 308 ILE A N 1
ATOM 2378 C CA . ILE A 1 308 ? -6.175 12.145 2.939 1.00 96.19 308 ILE A CA 1
ATOM 2379 C C . ILE A 1 308 ? -7.174 12.923 3.801 1.00 96.19 308 ILE A C 1
ATOM 2381 O O . ILE A 1 308 ? -8.196 13.367 3.284 1.00 96.19 308 ILE A O 1
ATOM 2385 N N . ALA A 1 309 ? -6.871 13.153 5.082 1.00 96.69 309 ALA A N 1
ATOM 2386 C CA . ALA A 1 309 ? -7.721 13.946 5.964 1.00 96.69 309 ALA A CA 1
ATOM 2387 C C . ALA A 1 309 ? -7.953 15.364 5.419 1.00 96.69 309 ALA A C 1
ATOM 2389 O O . ALA A 1 309 ? -9.070 15.879 5.471 1.00 96.69 309 ALA A O 1
ATOM 2390 N N . GLU A 1 310 ? -6.917 15.987 4.852 1.00 94.88 310 GLU A N 1
ATOM 2391 C CA . GLU A 1 310 ? -7.028 17.308 4.235 1.00 94.88 310 GLU A CA 1
ATOM 2392 C C . GLU A 1 310 ? -7.867 17.287 2.950 1.00 94.88 310 GLU A C 1
ATOM 2394 O O . GLU A 1 310 ? -8.700 18.170 2.750 1.00 94.88 310 GLU A O 1
ATOM 2399 N N . VAL A 1 311 ? -7.689 16.267 2.105 1.00 94.81 311 VAL A N 1
ATOM 2400 C CA . VAL A 1 311 ? -8.478 16.089 0.875 1.00 94.81 311 VAL A CA 1
ATOM 2401 C C . VAL A 1 311 ? -9.957 15.890 1.203 1.00 94.81 311 VAL A C 1
ATOM 2403 O O . VAL A 1 311 ? -10.809 16.554 0.619 1.00 94.81 311 VAL A O 1
ATOM 2406 N N . ILE A 1 312 ? -10.270 15.031 2.176 1.00 94.00 312 ILE A N 1
ATOM 2407 C CA . ILE A 1 312 ? -11.647 14.793 2.625 1.00 94.00 312 ILE A CA 1
ATOM 2408 C C . ILE A 1 312 ? -12.245 16.078 3.191 1.00 94.00 312 ILE A C 1
ATOM 2410 O O . ILE A 1 312 ? -13.364 16.435 2.842 1.00 94.00 312 ILE A O 1
ATOM 2414 N N . ARG A 1 313 ? -11.492 16.820 4.013 1.00 90.69 313 ARG A N 1
ATOM 2415 C CA . ARG A 1 313 ? -11.933 18.125 4.521 1.00 90.69 313 ARG A CA 1
ATOM 2416 C C . ARG A 1 313 ? -12.255 19.093 3.381 1.00 90.69 313 ARG A C 1
ATOM 2418 O O . ARG A 1 313 ? -13.261 19.785 3.466 1.00 90.69 313 ARG A O 1
ATOM 2425 N N . GLY A 1 314 ? -11.418 19.144 2.345 1.00 88.62 314 GLY A N 1
ATOM 2426 C CA . GLY A 1 314 ? -11.641 19.973 1.159 1.00 88.62 314 GLY A CA 1
ATOM 2427 C C . GLY A 1 314 ? -12.866 19.567 0.336 1.00 88.62 314 GLY A C 1
ATOM 2428 O O . GLY A 1 314 ? -13.424 20.417 -0.340 1.00 88.62 314 GLY A O 1
ATOM 2429 N N . GLY A 1 315 ? -13.294 18.303 0.409 1.00 89.00 315 GLY A N 1
ATOM 2430 C CA . GLY A 1 315 ? -14.525 17.822 -0.228 1.00 89.00 315 GLY A CA 1
ATOM 2431 C C . GLY A 1 315 ? -15.791 17.951 0.630 1.00 89.00 315 GLY A C 1
ATOM 2432 O O . GLY A 1 315 ? -16.889 17.841 0.095 1.00 89.00 315 GLY A O 1
ATOM 2433 N N . LEU A 1 316 ? -15.652 18.147 1.946 1.00 82.12 316 LEU A N 1
ATOM 2434 C CA . LEU A 1 316 ? -16.765 18.377 2.881 1.00 82.12 316 LEU A CA 1
ATOM 2435 C C . LEU A 1 316 ? -17.107 19.866 3.067 1.00 82.12 316 LEU A C 1
ATOM 2437 O O . LEU A 1 316 ? -18.136 20.166 3.671 1.00 82.12 316 LEU A O 1
ATOM 2441 N N . ALA A 1 317 ? -16.219 20.766 2.636 1.00 63.28 317 ALA A N 1
ATOM 2442 C CA . ALA A 1 317 ? -16.374 22.220 2.710 1.00 63.28 317 ALA A CA 1
ATOM 2443 C C . ALA A 1 317 ? -17.049 22.767 1.448 1.00 63.28 317 ALA A C 1
ATOM 2445 O O . ALA A 1 317 ? -17.835 23.727 1.597 1.00 63.28 317 ALA A O 1
#